Protein AF-A0A359CFY1-F1 (afdb_monomer_lite)

Secondary structure (DSSP, 8-state):
---EEEEEEEESS------SEEEEEEEE-SSTT-EEEEEEES-STTPP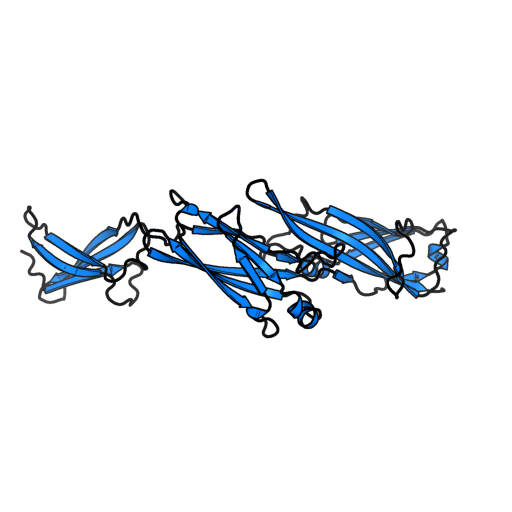TTEEEEEEEEETTSS-EEEEEEEE--TT--TTSEEEE--SEEESB-SSSTT-B-EEEEEEEE-TT--GGGEEEEEEEEEESSTT--GGGEEEEE-SSSSEEEEEE-GGGHHHHTT-S-EEEEEEEEEEETTS-EEEEEEEEEEEE-SEEEEPP-STTEEEHHHHT-TT-EEEEEEE-HHHHHHTT---STTPPP--TTEEEEEEEEEETTS-EEESS-TTEEEE-SSSEEEEEEE--TT----SEEEEEEEEEEEEEEETTEEEEEEEEEEEEEEEEE--

Foldseek 3Di:
DQAFPDKAKAWPPRDPDPRQKAWPDWAADPDDPDIDTDIDGPDLLPDDAQTKMWIWTAGPVRPDIDIDIDGDHDPPHPPPFKAKDWFQAFALAAPVPRVGGAWTWIAIDGDDPDDLVQWPDKDKDKFWPDPLDDRVQWDWAADPPGNTIIIHGDPVSCVSCVPPLKTKIWMFMWTAGNVRHIDTNDTRIHMYAYQEDEDDDDPLLEEELVLQLDQARKDKDKDQQLVRVVRLVQDGPPPDARQLVAKDKDWQAKAAPVRHGDGRDPPQWDWDDSHSMIMIMGGHHNPDDDDFHKMWGKMWIWGWDDDPNDTGTGGTHIYTYIHGYDND

pLDDT: mean 83.21, std 11.08, range [41.16, 96.44]

Radius of gyration: 30.58 Å; chains: 1; bounding box: 60×41×100 Å

Sequence (328 aa):
DADVSKVLLKQSPMESDPELLTVTSLKAGASKGAWRLEAKASDFSRIVASQTVHLMAYSKSGATHVTASATLADPYSIIDRYKLEHPFSAGYRDAVEKDRWISLPVFVTATGEADPADITDMEVQLHPSNSSVKAEDFIVKEMEDASGFTVQLNPTAESKLAAEERIMTGLIVTVTDKNGRTAMLGDVGFVLSPPVVTVAASAELTFSLADLRNPTFKKDFEVDYTEKLKHLGLTEKQSETFDFGGVTWQVNGLYDANGQLINDDPDFLIFSSLTYKGDIMVAGDPVLQLEPGTYYYVSHYSADWKHGGKAYPRIRGLLRLTVTLTEK

Structure (mmCIF, N/CA/C/O backbone):
data_AF-A0A359CFY1-F1
#
_entry.id   AF-A0A359CFY1-F1
#
loop_
_atom_site.group_PDB
_atom_site.id
_atom_site.type_symbol
_atom_site.label_atom_id
_atom_site.label_alt_id
_atom_site.label_comp_id
_atom_site.label_asym_id
_atom_site.label_entity_id
_atom_site.label_seq_id
_atom_site.pdbx_PDB_ins_code
_atom_site.Cartn_x
_atom_site.Cartn_y
_atom_site.Cartn_z
_atom_site.occupancy
_atom_site.B_iso_or_equiv
_atom_site.auth_seq_id
_atom_site.auth_comp_id
_atom_site.auth_asym_id
_atom_site.auth_atom_id
_atom_site.pdbx_PDB_model_num
ATOM 1 N N . ASP A 1 1 ? -19.250 -18.596 59.623 1.00 44.97 1 ASP A N 1
ATOM 2 C CA . ASP A 1 1 ? -18.619 -17.727 60.635 1.00 44.97 1 ASP A CA 1
ATOM 3 C C . ASP A 1 1 ? -17.108 -17.623 60.464 1.00 44.97 1 ASP A C 1
ATOM 5 O O . ASP A 1 1 ? -16.373 -17.688 61.438 1.00 44.97 1 ASP A O 1
ATOM 9 N N . ALA A 1 2 ? -16.615 -17.449 59.231 1.00 49.16 2 ALA A N 1
ATOM 10 C CA . ALA A 1 2 ? -15.244 -16.981 59.065 1.00 49.16 2 ALA A CA 1
ATOM 11 C C . ALA A 1 2 ? -15.261 -15.468 59.302 1.00 49.16 2 ALA A C 1
ATOM 13 O O . ALA A 1 2 ? -16.000 -14.748 58.635 1.00 49.16 2 ALA A O 1
ATOM 14 N N . ASP A 1 3 ? -14.506 -15.022 60.297 1.00 60.12 3 ASP A N 1
ATOM 15 C CA . ASP A 1 3 ? -14.339 -13.624 60.686 1.00 60.12 3 ASP A CA 1
ATOM 16 C C . ASP A 1 3 ? -13.459 -12.935 59.615 1.00 60.12 3 ASP A C 1
ATOM 18 O O . ASP A 1 3 ? -12.226 -12.951 59.691 1.00 60.12 3 ASP A O 1
ATOM 22 N N . VAL A 1 4 ? -14.095 -12.453 58.539 1.00 58.12 4 VAL A N 1
ATOM 23 C CA . VAL A 1 4 ? -13.432 -11.831 57.378 1.00 58.12 4 VAL A CA 1
ATOM 24 C C . VAL A 1 4 ? -13.022 -10.401 57.730 1.00 58.12 4 VAL A C 1
ATOM 26 O O . VAL A 1 4 ? -13.865 -9.593 58.110 1.00 58.12 4 VAL A O 1
ATOM 29 N N . SER A 1 5 ? -11.737 -10.070 57.588 1.00 61.34 5 SER A N 1
ATOM 30 C CA . SER A 1 5 ? -11.219 -8.712 57.845 1.00 61.34 5 SER A CA 1
ATOM 31 C C . SER A 1 5 ? -11.168 -7.833 56.603 1.00 61.34 5 SER A C 1
ATOM 33 O O . SER A 1 5 ? -11.278 -6.612 56.705 1.00 61.34 5 SER A O 1
ATOM 35 N N . LYS A 1 6 ? -10.973 -8.446 55.432 1.00 64.94 6 LYS A N 1
ATOM 36 C CA . LYS A 1 6 ? -10.790 -7.754 54.158 1.00 64.94 6 LYS A CA 1
ATOM 37 C C . LYS A 1 6 ? -11.189 -8.658 52.998 1.00 64.94 6 LYS A C 1
ATOM 39 O O . LYS A 1 6 ? -10.849 -9.843 52.991 1.00 64.94 6 LYS A O 1
ATOM 44 N N . VAL A 1 7 ? -11.857 -8.077 52.004 1.00 59.84 7 VAL A N 1
ATOM 45 C CA . VAL A 1 7 ? -12.101 -8.710 50.705 1.00 59.84 7 VAL A CA 1
ATOM 46 C C . VAL A 1 7 ? -11.436 -7.878 49.619 1.00 59.84 7 VAL A C 1
ATOM 48 O O . VAL A 1 7 ? -11.566 -6.657 49.615 1.00 59.84 7 VAL A O 1
ATOM 51 N N . LEU A 1 8 ? -10.707 -8.539 48.724 1.00 67.12 8 LEU A N 1
ATOM 52 C CA . LEU A 1 8 ? -10.106 -7.938 47.536 1.00 67.12 8 LEU A CA 1
ATOM 53 C C . LEU A 1 8 ? -10.720 -8.560 46.285 1.00 67.12 8 LEU A C 1
ATOM 55 O O . LEU A 1 8 ? -10.951 -9.768 46.256 1.00 67.12 8 LEU A O 1
ATOM 59 N N . LEU A 1 9 ? -10.943 -7.743 45.259 1.00 64.38 9 LEU A N 1
ATOM 60 C CA . LEU A 1 9 ? -11.356 -8.187 43.934 1.00 64.38 9 LEU A CA 1
ATOM 61 C C . LEU A 1 9 ? -10.285 -7.741 42.935 1.00 64.38 9 LEU A C 1
ATOM 63 O O . LEU A 1 9 ? -10.022 -6.548 42.812 1.00 64.38 9 LEU A O 1
ATOM 67 N N . LYS A 1 10 ? -9.616 -8.696 42.283 1.00 68.19 10 LYS A N 1
ATOM 68 C CA . LYS A 1 10 ? -8.495 -8.430 41.366 1.00 68.19 10 LYS A CA 1
ATOM 69 C C . LYS A 1 10 ? -8.749 -9.022 39.987 1.00 68.19 10 LYS A C 1
ATOM 71 O O . LYS A 1 10 ? -9.314 -10.108 39.886 1.00 68.19 10 LYS A O 1
ATOM 76 N N . GLN A 1 11 ? -8.307 -8.326 38.945 1.00 66.12 11 GLN A N 1
ATOM 77 C CA . GLN A 1 11 ? -8.304 -8.841 37.575 1.00 66.12 11 GLN A CA 1
ATOM 78 C C . GLN A 1 11 ? -7.094 -9.759 37.332 1.00 66.12 11 GLN A C 1
ATOM 80 O O . GLN A 1 11 ? -6.153 -9.797 38.127 1.00 66.12 11 GLN A O 1
ATOM 85 N N . SER A 1 12 ? -7.162 -10.534 36.250 1.00 60.75 12 SER A N 1
ATOM 86 C CA . SER A 1 12 ? -6.069 -11.365 35.740 1.00 60.75 12 SER A CA 1
ATOM 87 C C . SER A 1 12 ? -5.502 -10.740 34.454 1.00 60.75 12 SER A C 1
ATOM 89 O O . SER A 1 12 ? -6.319 -10.383 33.604 1.00 60.75 12 SER A O 1
ATOM 91 N N . PRO A 1 13 ? -4.165 -10.688 34.267 1.00 55.19 13 PRO A N 1
ATOM 92 C CA . 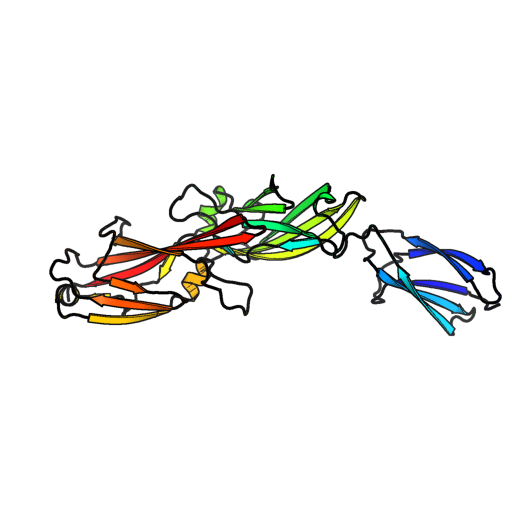PRO A 1 13 ? -3.135 -11.048 35.250 1.00 55.19 13 PRO A CA 1
ATOM 93 C C . PRO A 1 13 ? -3.175 -10.109 36.469 1.00 55.19 13 PRO A C 1
ATOM 95 O O . PRO A 1 13 ? -3.618 -8.973 36.361 1.00 55.19 13 PRO A O 1
ATOM 98 N N . MET A 1 14 ? -2.770 -10.608 37.647 1.00 52.75 14 MET A N 1
ATOM 99 C CA . MET A 1 14 ? -2.739 -9.844 38.908 1.00 52.75 14 MET A CA 1
ATOM 100 C C . MET A 1 14 ? -1.618 -8.785 38.887 1.00 52.75 14 MET A C 1
ATOM 102 O O . MET A 1 14 ? -0.737 -8.792 39.745 1.00 52.75 14 MET A O 1
ATOM 106 N N . GLU A 1 15 ? -1.610 -7.899 37.897 1.00 47.47 15 GLU A N 1
ATOM 107 C CA . GLU A 1 15 ? -0.730 -6.736 37.882 1.00 47.47 15 GLU A CA 1
ATOM 108 C C . GLU A 1 15 ? -1.308 -5.605 38.739 1.00 47.47 15 GLU A C 1
ATOM 110 O O . GLU A 1 15 ? -2.472 -5.616 39.143 1.00 47.47 15 GLU A O 1
ATOM 115 N N . SER A 1 16 ? -0.437 -4.669 39.111 1.00 41.16 16 SER A N 1
ATOM 116 C CA . SER A 1 16 ? -0.623 -3.621 40.120 1.00 41.16 16 SER A CA 1
ATOM 117 C C . SER A 1 16 ? -1.582 -2.495 39.709 1.00 41.16 16 SER A C 1
ATOM 119 O O . SER A 1 16 ? -1.329 -1.332 40.019 1.00 41.16 16 SER A O 1
ATOM 121 N N . ASP A 1 17 ? -2.655 -2.814 38.995 1.00 47.22 17 ASP A N 1
ATOM 122 C CA . ASP A 1 17 ? -3.634 -1.827 38.556 1.00 47.22 17 ASP A CA 1
ATOM 123 C C . ASP A 1 17 ? -4.481 -1.340 39.754 1.00 47.22 17 ASP A C 1
ATOM 125 O O . ASP A 1 17 ? -4.936 -2.170 40.557 1.00 47.22 17 ASP A O 1
ATOM 129 N N . PRO A 1 18 ? -4.685 -0.018 39.940 1.00 50.16 18 PRO A N 1
ATOM 130 C CA . PRO A 1 18 ? -5.571 0.519 40.972 1.00 50.16 18 PRO A CA 1
ATOM 131 C C . PRO A 1 18 ? -6.981 -0.082 40.887 1.00 50.16 18 PRO A C 1
ATOM 133 O O . PRO A 1 18 ? -7.459 -0.435 39.814 1.00 50.16 18 PRO A O 1
ATOM 136 N N . GLU A 1 19 ? -7.633 -0.208 42.046 1.00 60.59 19 GLU A N 1
ATOM 137 C CA . GLU A 1 19 ? -8.905 -0.910 42.279 1.00 60.59 19 GLU A CA 1
ATOM 138 C C . GLU A 1 19 ? -10.004 -0.586 41.241 1.00 60.59 19 GLU A C 1
ATOM 140 O O . GLU A 1 19 ? -10.826 0.312 41.429 1.00 60.59 19 GLU A O 1
ATOM 145 N N . LEU A 1 20 ? -10.054 -1.359 40.150 1.00 64.19 20 LEU A N 1
ATOM 146 C CA . LEU A 1 20 ? -11.068 -1.229 39.095 1.00 64.19 20 LEU A CA 1
ATOM 147 C C . LEU A 1 20 ? -12.472 -1.620 39.576 1.00 64.19 20 LEU A C 1
ATOM 149 O O . LEU A 1 20 ? -13.490 -1.206 39.022 1.00 64.19 20 LEU A O 1
ATOM 153 N N . LEU A 1 21 ? -12.514 -2.454 40.615 1.00 68.50 21 LEU A N 1
ATOM 154 C CA . LEU A 1 21 ? -13.717 -2.943 41.262 1.00 68.50 21 LEU A CA 1
ATOM 155 C C . LEU A 1 21 ? -13.594 -2.707 42.767 1.00 68.50 21 LEU A C 1
ATOM 157 O O . LEU A 1 21 ? -12.729 -3.280 43.428 1.00 68.50 21 LEU A O 1
ATOM 161 N N . THR A 1 22 ? -14.497 -1.906 43.323 1.00 73.81 22 THR A N 1
ATOM 162 C CA . THR A 1 22 ? -14.566 -1.655 44.764 1.00 73.81 22 THR A CA 1
ATOM 163 C C . THR A 1 22 ? -15.682 -2.493 45.370 1.00 73.81 22 THR A C 1
ATOM 165 O O . THR A 1 22 ? -16.825 -2.447 44.911 1.00 73.81 22 THR A O 1
ATOM 168 N N . VAL A 1 23 ? -15.375 -3.252 46.423 1.00 74.00 23 VAL A N 1
ATOM 169 C CA . VAL A 1 23 ? -16.394 -3.969 47.199 1.00 74.00 23 VAL A CA 1
ATOM 170 C C . VAL A 1 23 ? -17.228 -2.948 47.970 1.00 74.00 23 VAL A C 1
ATOM 172 O O . VAL A 1 23 ? -16.706 -2.219 48.809 1.00 74.00 23 VAL A O 1
ATOM 175 N N . THR A 1 24 ? -18.528 -2.893 47.694 1.00 77.00 24 THR A N 1
ATOM 176 C CA . THR A 1 24 ? -19.472 -1.965 48.332 1.00 77.00 24 THR A CA 1
ATOM 177 C C . THR A 1 24 ? -20.279 -2.633 49.440 1.00 77.00 24 THR A C 1
ATOM 179 O O . THR A 1 24 ? -20.746 -1.959 50.358 1.00 77.00 24 THR A O 1
ATOM 182 N N . SER A 1 25 ? -20.439 -3.958 49.392 1.00 77.06 25 SER A N 1
ATOM 183 C CA . SER A 1 25 ? -21.106 -4.716 50.447 1.00 77.06 25 SER A CA 1
ATOM 184 C C . SER A 1 25 ? -20.600 -6.151 50.543 1.00 77.06 25 SER A C 1
ATOM 186 O O . SER A 1 25 ? -20.320 -6.798 49.536 1.00 77.06 25 SER A O 1
ATOM 188 N N . LEU A 1 26 ? -20.552 -6.673 51.767 1.00 76.12 26 LEU A N 1
ATOM 189 C CA . LEU A 1 26 ? -20.368 -8.090 52.055 1.00 76.12 26 LEU A CA 1
ATOM 190 C C . LEU A 1 26 ? -21.402 -8.501 53.105 1.00 76.12 26 LEU A C 1
ATOM 192 O O . LEU A 1 26 ? -21.413 -7.970 54.214 1.00 76.12 26 LEU A O 1
ATOM 196 N N . LYS A 1 27 ? -22.283 -9.438 52.755 1.00 79.19 27 LYS A N 1
ATOM 197 C CA . LYS A 1 27 ? -23.352 -9.936 53.631 1.00 79.19 27 LYS A CA 1
ATOM 198 C C . LYS A 1 27 ? -23.308 -11.456 53.706 1.00 79.19 27 LYS A C 1
ATOM 200 O O . LYS A 1 27 ? -22.876 -12.114 52.761 1.00 79.19 27 LYS A O 1
ATOM 205 N N . ALA A 1 28 ? -23.795 -12.020 54.807 1.00 74.31 28 ALA A N 1
ATOM 206 C CA . ALA A 1 28 ? -24.059 -13.453 54.869 1.00 74.31 28 ALA A CA 1
ATOM 207 C C . ALA A 1 28 ? -25.108 -13.831 53.805 1.00 74.31 28 ALA A C 1
ATOM 209 O O . ALA A 1 28 ? -26.098 -13.124 53.609 1.00 74.31 28 ALA A O 1
ATOM 210 N N . GLY A 1 29 ? -24.851 -14.917 53.082 1.00 70.56 29 GLY A N 1
ATOM 211 C CA . GLY A 1 29 ? -25.761 -15.479 52.092 1.00 70.56 29 GLY A CA 1
ATOM 212 C C . GLY A 1 29 ? -26.889 -16.286 52.738 1.00 70.56 29 GLY A C 1
ATOM 213 O O . GLY A 1 29 ? -26.905 -16.519 53.944 1.00 70.56 29 GLY A O 1
ATOM 214 N N . ALA A 1 30 ? -27.838 -16.737 51.916 1.00 75.12 30 ALA A N 1
ATOM 215 C CA . ALA A 1 30 ? -29.026 -17.460 52.379 1.00 75.12 30 ALA A CA 1
ATOM 216 C C . ALA A 1 30 ? -28.729 -18.857 52.966 1.00 75.12 30 ALA A C 1
ATOM 218 O O . ALA A 1 30 ? -29.566 -19.418 53.668 1.00 75.12 30 ALA A O 1
ATOM 219 N N . SER A 1 31 ? -27.551 -19.425 52.693 1.00 76.56 31 SER A N 1
ATOM 220 C CA . SER A 1 31 ? -27.105 -20.716 53.219 1.00 76.56 31 SER A CA 1
ATOM 221 C C . SER A 1 31 ? -25.890 -20.564 54.136 1.00 76.56 31 SER A C 1
ATOM 223 O O . SER A 1 31 ? -25.083 -19.641 54.008 1.00 76.56 31 SER A O 1
ATOM 225 N N . LYS A 1 32 ? -25.744 -21.493 55.088 1.00 75.94 32 LYS A N 1
ATOM 226 C CA . LYS A 1 32 ? -24.630 -21.498 56.043 1.00 75.94 32 LYS A CA 1
ATOM 227 C C . LYS A 1 32 ? -23.295 -21.569 55.291 1.00 75.94 32 LYS A C 1
ATOM 229 O O . LYS A 1 32 ? -23.029 -22.542 54.596 1.00 75.94 32 LYS A O 1
ATOM 234 N N . GLY A 1 33 ? -22.459 -20.545 55.463 1.00 69.88 33 GLY A N 1
ATOM 235 C CA . GLY A 1 33 ? -21.153 -20.437 54.803 1.00 69.88 33 GLY A CA 1
ATOM 236 C C . GLY A 1 33 ? -21.168 -19.727 53.447 1.00 69.88 33 GLY A C 1
ATOM 237 O O . GLY A 1 33 ? -20.094 -19.476 52.907 1.00 69.88 33 GLY A O 1
ATOM 238 N N . ALA A 1 34 ? -22.338 -19.353 52.921 1.00 71.81 34 ALA A N 1
ATOM 239 C CA . ALA A 1 34 ? -22.427 -18.497 51.746 1.00 71.81 34 ALA A CA 1
ATOM 240 C C . ALA A 1 34 ? -22.247 -17.026 52.126 1.00 71.81 34 ALA A C 1
ATOM 242 O O . ALA A 1 34 ? -22.645 -16.588 53.207 1.00 71.81 34 ALA A O 1
ATOM 243 N N . TRP A 1 35 ? -21.695 -16.256 51.196 1.00 72.38 35 TRP A N 1
ATOM 244 C CA . TRP A 1 35 ? -21.565 -14.808 51.290 1.00 72.38 35 TRP A CA 1
ATOM 245 C C . TRP A 1 35 ? -22.096 -14.185 50.007 1.00 72.38 35 TRP A C 1
ATOM 247 O O . TRP A 1 35 ? -21.872 -14.709 48.917 1.00 72.38 35 TRP A O 1
ATOM 257 N N . ARG A 1 36 ? -22.802 -13.066 50.139 1.00 75.19 36 ARG A N 1
ATOM 258 C CA . ARG A 1 36 ? -23.198 -12.215 49.023 1.00 75.19 36 ARG A CA 1
ATOM 259 C C . ARG A 1 36 ? -22.299 -10.990 49.026 1.00 75.19 36 ARG A C 1
ATOM 261 O O . ARG A 1 36 ? -22.298 -10.221 49.987 1.00 75.19 36 ARG A O 1
ATOM 268 N N . LEU A 1 37 ? -21.551 -10.835 47.945 1.00 74.69 37 LEU A N 1
ATOM 269 C CA . LEU A 1 37 ? -20.717 -9.675 47.693 1.00 74.69 37 LEU A CA 1
ATOM 270 C C . LEU A 1 37 ? -21.418 -8.756 46.695 1.00 74.69 37 LEU A C 1
ATOM 272 O O . LEU A 1 37 ? -21.923 -9.220 45.676 1.00 74.69 37 LEU A O 1
ATOM 276 N N . GLU A 1 38 ? -21.416 -7.463 46.983 1.00 75.50 38 GLU A N 1
ATOM 277 C CA . GLU A 1 38 ? -21.759 -6.422 46.022 1.00 75.50 38 GLU A CA 1
ATOM 278 C C . GLU A 1 38 ? -20.494 -5.607 45.767 1.00 75.50 38 GLU A C 1
ATOM 280 O O . GLU A 1 38 ? -19.789 -5.213 46.700 1.00 75.50 38 GLU A O 1
ATOM 285 N N . ALA A 1 39 ? -20.179 -5.408 44.494 1.00 74.31 39 ALA A N 1
ATOM 286 C CA . ALA A 1 39 ? -19.044 -4.622 44.051 1.00 74.31 39 ALA A CA 1
ATOM 287 C C . ALA A 1 39 ? -19.494 -3.672 42.945 1.00 74.31 39 ALA A C 1
ATOM 289 O O . ALA A 1 39 ? -20.466 -3.940 42.236 1.00 74.31 39 ALA A O 1
ATOM 290 N N . LYS A 1 40 ? -18.784 -2.557 42.810 1.00 74.12 40 LYS A N 1
ATOM 291 C CA . LYS A 1 40 ? -19.022 -1.555 41.778 1.00 74.12 40 LYS A CA 1
ATOM 292 C C . LYS A 1 40 ? -17.747 -1.373 40.965 1.00 74.12 40 LYS A C 1
ATOM 294 O O . LYS A 1 40 ? -16.682 -1.186 41.549 1.00 74.12 40 LYS A O 1
ATOM 299 N N . ALA A 1 41 ? -17.869 -1.412 39.641 1.00 71.19 41 ALA A N 1
ATOM 300 C CA . ALA A 1 41 ? -16.798 -0.969 38.762 1.00 71.19 41 ALA A CA 1
ATOM 301 C C . ALA A 1 41 ? -16.721 0.560 38.788 1.00 71.19 41 ALA A C 1
ATOM 303 O O . ALA A 1 41 ? -17.745 1.240 38.669 1.00 71.19 41 ALA A O 1
ATOM 304 N N . SER A 1 42 ? -15.520 1.088 38.992 1.00 70.00 42 SER A N 1
ATOM 305 C CA . SER A 1 42 ? -15.242 2.524 38.904 1.00 70.00 42 SER A CA 1
ATOM 306 C C . SER A 1 42 ? -15.066 2.971 37.450 1.00 70.00 42 SER A C 1
ATOM 308 O O . SER A 1 42 ? -15.399 4.109 37.130 1.00 70.00 42 SER A O 1
ATOM 310 N N . ASP A 1 43 ? -14.628 2.059 36.578 1.00 67.25 43 ASP A N 1
ATOM 311 C CA . ASP A 1 43 ? -14.386 2.295 35.156 1.00 67.25 43 ASP A CA 1
ATOM 312 C C . ASP A 1 43 ? -14.701 1.032 34.327 1.00 67.25 43 ASP A C 1
ATOM 314 O O . ASP A 1 43 ? -14.028 0.008 34.442 1.00 67.25 43 ASP A O 1
ATOM 318 N N . PHE A 1 44 ? -15.748 1.091 33.498 1.00 66.69 44 PHE A N 1
ATOM 319 C CA . PHE A 1 44 ? -16.165 -0.020 32.630 1.00 66.69 44 PHE A CA 1
ATOM 320 C C . PHE A 1 44 ? -15.393 -0.085 31.302 1.00 66.69 44 PHE A C 1
ATOM 322 O O . PHE A 1 44 ? -15.511 -1.084 30.589 1.00 66.69 44 PHE A O 1
ATOM 329 N N . SER A 1 45 ? -14.608 0.942 30.954 1.00 62.28 45 SER A N 1
ATOM 330 C CA . SER A 1 45 ? -13.832 0.959 29.704 1.00 62.28 45 SER A CA 1
ATOM 331 C C . SER A 1 45 ? -12.704 -0.077 29.704 1.00 62.28 45 SER A C 1
ATOM 333 O O . SER A 1 45 ? -12.307 -0.572 28.657 1.00 62.28 45 SER A O 1
ATOM 335 N N . ARG A 1 46 ? -12.243 -0.473 30.896 1.00 63.75 46 ARG A N 1
ATOM 336 C CA . ARG A 1 46 ? -11.105 -1.379 31.116 1.00 63.75 46 ARG A CA 1
ATOM 337 C C . ARG A 1 46 ? -11.527 -2.825 31.411 1.00 63.75 46 ARG A C 1
ATOM 339 O O . ARG A 1 46 ? -10.715 -3.643 31.835 1.00 63.75 46 ARG A O 1
ATOM 346 N N . ILE A 1 47 ? -12.811 -3.144 31.244 1.00 67.12 47 ILE A N 1
ATOM 347 C CA . ILE A 1 47 ? -13.351 -4.487 31.467 1.00 67.12 47 ILE A CA 1
ATOM 348 C C . ILE A 1 47 ? -13.441 -5.218 30.130 1.00 67.12 47 ILE A C 1
ATOM 350 O O . ILE A 1 47 ? -14.219 -4.840 29.253 1.00 67.12 47 ILE A O 1
ATOM 354 N N . VAL A 1 48 ? -12.674 -6.299 30.005 1.00 67.00 48 VAL A N 1
ATOM 355 C CA . VAL A 1 48 ? -12.699 -7.201 28.849 1.00 67.00 48 VAL A CA 1
ATOM 356 C C . VAL A 1 48 ? -13.906 -8.138 28.936 1.00 67.00 48 VAL A C 1
ATOM 358 O O . VAL A 1 48 ? -14.325 -8.533 30.032 1.00 67.00 48 VAL A O 1
ATOM 361 N N . ALA A 1 49 ? -14.472 -8.525 27.793 1.00 66.19 49 ALA A N 1
ATOM 362 C CA . ALA A 1 49 ? -15.512 -9.545 27.756 1.00 66.19 49 ALA A CA 1
ATOM 363 C C . ALA A 1 49 ? -14.984 -10.848 28.383 1.00 66.19 49 ALA A C 1
ATOM 365 O O . ALA A 1 49 ? -13.910 -11.330 28.036 1.00 66.19 49 ALA A O 1
ATOM 366 N N . SER A 1 50 ? -15.740 -11.431 29.316 1.00 71.44 50 SER A N 1
ATOM 367 C CA . SER A 1 50 ? -15.337 -12.648 30.038 1.00 71.44 50 SER A CA 1
ATOM 368 C C . SER A 1 50 ? -14.060 -12.498 30.881 1.00 71.44 50 SER A C 1
ATOM 370 O O . SER A 1 50 ? -13.364 -13.482 31.146 1.00 71.44 50 SER A O 1
ATOM 372 N N . GLN A 1 51 ? -13.760 -11.285 31.358 1.00 73.94 51 GLN A N 1
ATOM 373 C CA . GLN A 1 51 ? -12.658 -11.046 32.288 1.00 73.94 51 GLN A CA 1
ATOM 374 C C . GLN A 1 51 ? -12.791 -11.943 33.526 1.00 73.94 51 GLN A C 1
ATOM 376 O O . GLN A 1 51 ? -13.806 -11.926 34.226 1.00 73.94 51 GLN A O 1
ATOM 381 N N . THR A 1 52 ? -11.738 -12.696 33.845 1.00 76.88 52 THR A N 1
ATOM 382 C CA . THR A 1 52 ? -11.685 -13.428 35.115 1.00 76.88 52 THR A CA 1
ATOM 383 C C . THR A 1 52 ? -11.328 -12.466 36.239 1.00 76.88 52 THR A C 1
ATOM 385 O O . THR A 1 52 ? -10.351 -11.715 36.144 1.00 76.88 52 THR A O 1
ATOM 388 N N . VAL A 1 53 ? -12.119 -12.509 37.307 1.00 75.19 53 VAL A N 1
ATOM 389 C CA . VAL A 1 53 ? -11.888 -11.774 38.546 1.00 75.19 53 VAL A CA 1
ATOM 390 C C . VAL A 1 53 ? -11.699 -12.746 39.703 1.00 75.19 53 VAL A C 1
ATOM 392 O O . VAL A 1 53 ? -12.387 -13.762 39.811 1.00 75.19 53 VAL A O 1
ATOM 395 N N . HIS A 1 54 ? -10.757 -12.420 40.581 1.00 75.25 54 HIS A N 1
ATOM 396 C CA . HIS A 1 54 ? -10.429 -13.200 41.767 1.00 75.25 54 HIS A CA 1
ATOM 397 C C . HIS A 1 54 ? -10.902 -12.466 43.005 1.00 75.25 54 HIS A C 1
ATOM 399 O O . HIS A 1 54 ? -10.435 -11.367 43.307 1.00 75.25 54 HIS A O 1
ATOM 405 N N . LEU A 1 55 ? -11.815 -13.097 43.730 1.00 73.31 55 LEU A N 1
ATOM 406 C CA . LEU A 1 55 ? -12.238 -12.684 45.050 1.00 73.31 55 LEU A CA 1
ATOM 407 C C . LEU A 1 55 ? -11.326 -13.330 46.089 1.00 73.31 55 LEU A C 1
ATOM 409 O O . LEU A 1 55 ? -11.297 -14.553 46.191 1.00 73.31 55 LEU A O 1
ATOM 413 N N . MET A 1 56 ? -10.627 -12.530 46.888 1.00 75.44 56 MET A N 1
ATOM 414 C CA . MET A 1 56 ? -9.795 -13.013 47.992 1.00 75.44 56 MET A CA 1
ATOM 415 C C . MET A 1 56 ? -10.378 -12.530 49.317 1.00 75.44 56 MET A C 1
ATOM 417 O O . MET A 1 56 ? -10.449 -11.323 49.546 1.00 75.44 56 MET A O 1
ATOM 421 N N . ALA A 1 57 ? -10.776 -13.449 50.197 1.00 73.25 57 ALA A N 1
ATOM 422 C CA . ALA A 1 57 ? -11.251 -13.124 51.542 1.00 73.25 57 ALA A CA 1
ATOM 423 C C . ALA A 1 57 ? -10.210 -13.537 52.584 1.00 73.25 57 ALA A C 1
ATOM 425 O O . ALA A 1 57 ? -9.853 -14.712 52.665 1.00 73.25 57 ALA A O 1
ATOM 426 N N . TYR A 1 58 ? -9.739 -12.575 53.378 1.00 72.00 58 TYR A N 1
ATOM 427 C CA . TYR A 1 58 ? -8.696 -12.779 54.385 1.00 72.00 58 TYR A CA 1
ATOM 428 C C . TYR A 1 58 ? -9.293 -12.999 55.775 1.00 72.00 58 TYR A C 1
ATOM 430 O O . TYR A 1 58 ? -10.258 -12.336 56.169 1.00 72.00 58 TYR A O 1
ATOM 438 N N . SER A 1 59 ? -8.685 -13.899 56.548 1.00 68.19 59 SER A N 1
ATOM 439 C CA . SER A 1 59 ? -8.984 -14.051 57.973 1.00 68.19 59 SER A CA 1
ATOM 440 C C . SER A 1 59 ? -8.577 -12.807 58.776 1.00 68.19 59 SER A C 1
ATOM 442 O O . SER A 1 59 ? -7.758 -11.997 58.336 1.00 68.19 59 SER A O 1
ATOM 444 N N . LYS A 1 60 ? -9.120 -12.638 59.990 1.00 67.94 60 LYS A N 1
ATOM 445 C CA . LYS A 1 60 ? -8.754 -11.535 60.904 1.00 67.94 60 LYS A CA 1
ATOM 446 C C . LYS A 1 60 ? -7.259 -11.395 61.192 1.00 67.94 60 LYS A C 1
ATOM 448 O O . LYS A 1 60 ? -6.798 -10.276 61.381 1.00 67.94 60 LYS A O 1
ATOM 453 N N . SER A 1 61 ? -6.507 -12.495 61.199 1.00 68.38 61 SER A N 1
ATOM 454 C CA . SER A 1 61 ? -5.049 -12.462 61.372 1.00 68.38 61 SER A CA 1
ATOM 455 C C . SER A 1 61 ? -4.290 -12.095 60.092 1.00 68.38 61 SER A C 1
ATOM 457 O O . SER A 1 61 ? -3.080 -11.905 60.146 1.00 68.38 61 SER A O 1
ATOM 459 N N . GLY A 1 62 ? -4.965 -12.042 58.938 1.00 65.00 62 GLY A N 1
ATOM 460 C CA . GLY A 1 62 ? -4.367 -11.789 57.625 1.00 65.00 62 GLY A CA 1
ATOM 461 C C . GLY A 1 62 ? -3.541 -12.952 57.058 1.00 65.00 62 GLY A C 1
ATOM 462 O O . GLY A 1 62 ? -3.129 -12.888 55.904 1.00 65.00 62 GLY A O 1
ATOM 463 N N . ALA A 1 63 ? -3.316 -14.020 57.832 1.00 62.69 63 ALA A N 1
ATOM 464 C CA . ALA A 1 63 ? -2.391 -15.103 57.487 1.00 62.69 63 ALA A CA 1
ATOM 465 C C . ALA A 1 63 ? -2.966 -16.130 56.498 1.00 62.69 63 ALA A C 1
ATOM 467 O O . ALA A 1 63 ? -2.217 -16.842 55.834 1.00 62.69 63 ALA A O 1
ATOM 468 N N . THR A 1 64 ? -4.291 -16.224 56.397 1.00 64.12 64 THR A N 1
ATOM 469 C CA . THR A 1 64 ? -4.980 -17.165 55.507 1.00 64.12 64 THR A CA 1
ATOM 470 C C . THR A 1 64 ? -6.012 -16.430 54.671 1.00 64.12 64 THR A C 1
ATOM 472 O O . THR A 1 64 ? -6.707 -15.540 55.166 1.00 64.12 64 THR A O 1
ATOM 475 N N . HIS A 1 65 ? -6.115 -16.813 53.402 1.00 68.69 65 HIS A N 1
ATOM 476 C CA . HIS A 1 65 ? -7.145 -16.321 52.503 1.00 68.69 65 HIS A CA 1
ATOM 477 C C . HIS A 1 65 ? -7.784 -17.478 51.744 1.00 68.69 65 HIS A C 1
ATOM 479 O O . HIS A 1 65 ? -7.148 -18.502 51.500 1.00 68.69 65 HIS A O 1
ATOM 485 N N . VAL A 1 66 ? -9.049 -17.301 51.382 1.00 70.56 66 VAL A N 1
ATOM 486 C CA . VAL A 1 66 ? -9.729 -18.143 50.397 1.00 70.56 66 VAL A CA 1
ATOM 487 C C . VAL A 1 66 ? -9.897 -17.345 49.117 1.00 70.56 66 VAL A C 1
ATOM 489 O O . VAL A 1 66 ? -10.224 -16.157 49.172 1.00 70.56 66 VAL A O 1
ATOM 492 N N . THR A 1 67 ? -9.676 -18.006 47.984 1.00 74.00 67 THR A N 1
ATOM 493 C CA . THR A 1 67 ? -9.845 -17.411 46.659 1.00 74.00 67 THR A CA 1
ATOM 494 C C . THR A 1 67 ? -11.015 -18.077 45.957 1.00 74.00 67 THR A C 1
ATOM 496 O O . THR A 1 67 ? -11.090 -19.303 45.901 1.00 74.00 67 THR A O 1
ATOM 499 N N . ALA A 1 68 ? -11.921 -17.270 45.420 1.00 74.19 68 ALA A N 1
ATOM 500 C CA . ALA A 1 68 ? -12.940 -17.707 44.480 1.00 74.19 68 ALA A CA 1
ATOM 501 C C . ALA A 1 68 ? -12.754 -16.934 43.177 1.00 74.19 68 ALA A C 1
ATOM 503 O O . ALA A 1 68 ? -12.548 -15.722 43.203 1.00 74.19 68 ALA A O 1
ATOM 504 N N . SER A 1 69 ? -12.833 -17.623 42.048 1.00 78.62 69 SER A N 1
ATOM 505 C CA . SER A 1 69 ? -12.750 -16.993 40.733 1.00 78.62 69 SER A CA 1
ATOM 506 C C . SER A 1 69 ? -14.137 -16.946 40.108 1.00 78.62 69 SER A C 1
ATOM 508 O O . SER A 1 69 ? -14.914 -17.893 40.229 1.00 78.62 69 SER A O 1
ATOM 510 N N . ALA A 1 70 ? -14.441 -15.843 39.439 1.00 72.06 70 ALA A N 1
ATOM 511 C CA . ALA A 1 70 ? -15.645 -15.696 38.640 1.00 72.06 70 ALA A CA 1
ATOM 512 C C . ALA A 1 70 ? -15.289 -15.063 37.297 1.00 72.06 70 ALA A C 1
ATOM 514 O O . ALA A 1 70 ? -14.367 -14.253 37.203 1.00 72.06 70 ALA A O 1
ATOM 515 N N . THR A 1 71 ? -16.041 -15.423 36.266 1.00 74.44 71 THR A N 1
ATOM 516 C CA . THR A 1 71 ? -15.965 -14.780 34.957 1.00 74.44 71 THR A CA 1
ATOM 517 C C . THR A 1 71 ? -16.998 -13.667 34.917 1.00 74.44 71 THR A C 1
ATOM 519 O O . THR A 1 71 ? -18.187 -13.911 35.123 1.00 74.44 71 THR A O 1
ATOM 522 N N . LEU A 1 72 ? -16.551 -12.438 34.679 1.00 72.38 72 LEU A N 1
ATOM 523 C CA . LEU A 1 72 ? -17.440 -11.303 34.517 1.00 72.38 72 LEU A CA 1
ATOM 524 C C . LEU A 1 72 ? -17.968 -11.286 33.079 1.00 72.38 72 LEU A C 1
ATOM 526 O O . LEU A 1 72 ? -17.224 -11.048 32.129 1.00 72.38 72 LEU A O 1
ATOM 530 N N . ALA A 1 73 ? -19.261 -11.555 32.924 1.00 71.81 73 ALA A N 1
ATOM 531 C CA . ALA A 1 73 ? -19.948 -11.378 31.654 1.00 71.81 73 ALA A CA 1
ATOM 532 C C . ALA A 1 73 ? -20.339 -9.904 31.508 1.00 71.81 73 ALA A C 1
ATOM 534 O O . ALA A 1 73 ? -21.260 -9.436 32.177 1.00 71.81 73 ALA A O 1
ATOM 535 N N . ASP A 1 74 ? -19.628 -9.177 30.649 1.00 73.31 74 ASP A N 1
ATOM 536 C CA . ASP A 1 74 ? -19.972 -7.804 30.294 1.00 73.31 74 ASP A CA 1
ATOM 537 C C . ASP A 1 74 ? -20.508 -7.747 28.855 1.00 73.31 74 ASP A C 1
ATOM 539 O O . ASP A 1 74 ? -19.720 -7.747 27.902 1.00 73.31 74 ASP A O 1
ATOM 543 N N . PRO A 1 75 ? -21.840 -7.702 28.670 1.00 72.25 75 PRO A N 1
ATOM 544 C CA . PRO A 1 75 ? -22.443 -7.664 27.342 1.00 72.25 75 PRO A CA 1
ATOM 545 C C . PRO A 1 75 ? -22.179 -6.345 26.603 1.00 72.25 75 PRO A C 1
ATOM 547 O O . PRO A 1 75 ? -22.457 -6.267 25.407 1.00 72.25 75 PRO A O 1
ATOM 550 N N . TYR A 1 76 ? -21.597 -5.339 27.258 1.00 77.31 76 TYR A N 1
ATOM 551 C CA . TYR A 1 76 ? -21.279 -4.047 26.654 1.00 77.31 76 TYR A CA 1
ATOM 552 C C . TYR A 1 76 ? -19.770 -3.796 26.525 1.00 77.31 76 TYR A C 1
ATOM 554 O O . TYR A 1 76 ? -19.387 -2.698 26.149 1.00 77.31 76 TYR A O 1
ATOM 562 N N . SER A 1 77 ? -18.899 -4.761 26.853 1.00 78.88 77 SER A N 1
ATOM 563 C CA . SER A 1 77 ? -17.447 -4.596 26.663 1.00 78.88 77 SER A CA 1
ATOM 564 C C . SER A 1 77 ? -17.114 -4.375 25.193 1.00 78.88 77 SER A C 1
ATOM 566 O O . SER A 1 77 ? -17.587 -5.130 24.361 1.00 78.88 77 SER A O 1
ATOM 568 N N . ILE A 1 78 ? -16.295 -3.375 24.876 1.00 83.56 78 ILE A N 1
ATOM 569 C CA . ILE A 1 78 ? -15.870 -3.070 23.501 1.00 83.56 78 ILE A CA 1
ATOM 570 C C . ILE A 1 78 ? -14.525 -3.723 23.135 1.00 83.56 78 ILE A C 1
ATOM 572 O O . ILE A 1 78 ? -14.205 -3.886 21.958 1.00 83.56 78 ILE A O 1
ATOM 576 N N . ILE A 1 79 ? -13.739 -4.130 24.134 1.00 81.81 79 ILE A N 1
ATOM 577 C CA . ILE A 1 79 ? -12.414 -4.724 23.930 1.00 81.81 79 ILE A CA 1
ATOM 578 C C . ILE A 1 79 ? -12.560 -6.034 23.138 1.00 81.81 79 ILE A C 1
ATOM 580 O O . ILE A 1 79 ? -13.475 -6.818 23.393 1.00 81.81 79 ILE A O 1
ATOM 584 N N . ASP A 1 80 ? -11.676 -6.238 22.159 1.00 81.44 80 ASP A N 1
ATOM 585 C CA . ASP A 1 80 ? -11.627 -7.389 21.243 1.00 81.44 80 ASP A CA 1
ATOM 586 C C . ASP A 1 80 ? -12.858 -7.585 20.335 1.00 81.44 80 ASP A C 1
ATOM 588 O O . ASP A 1 80 ? -12.931 -8.573 19.598 1.00 81.44 80 ASP A O 1
ATOM 592 N N . ARG A 1 81 ? -13.815 -6.643 20.330 1.00 86.88 81 ARG A N 1
ATOM 593 C CA . ARG A 1 81 ? -15.007 -6.699 19.461 1.00 86.88 81 ARG A CA 1
ATOM 594 C C . ARG A 1 81 ? -14.767 -6.237 18.040 1.00 86.88 81 ARG A C 1
ATOM 596 O O . ARG A 1 81 ? -15.517 -6.618 17.146 1.00 86.88 81 ARG A O 1
ATOM 603 N N . TYR A 1 82 ? -13.750 -5.413 17.841 1.00 91.69 82 TYR A N 1
ATOM 604 C CA . TYR A 1 82 ? -13.428 -4.842 16.547 1.00 91.69 82 TYR A CA 1
ATOM 605 C C . TYR A 1 82 ? -11.958 -5.064 16.220 1.00 91.69 82 TYR A C 1
ATOM 607 O O . TYR A 1 82 ? -11.112 -5.157 17.107 1.00 91.69 82 TYR A O 1
ATOM 615 N N . LYS A 1 83 ? -11.660 -5.145 14.928 1.00 91.81 83 LYS A N 1
ATOM 616 C CA . LYS A 1 83 ? -10.307 -5.281 14.390 1.00 91.81 83 LYS A CA 1
ATOM 617 C C . LYS A 1 83 ? -10.183 -4.470 13.104 1.00 91.81 83 LYS A C 1
ATOM 619 O O . LYS A 1 83 ? -11.181 -4.188 12.438 1.00 91.81 83 LYS A O 1
ATOM 624 N N . LEU A 1 84 ? -8.951 -4.132 12.745 1.00 93.06 84 LEU A N 1
ATOM 625 C CA . LEU A 1 84 ? -8.648 -3.427 11.504 1.00 93.06 84 LEU A CA 1
ATOM 626 C C . LEU A 1 84 ? -8.287 -4.416 10.392 1.00 93.06 84 LEU A C 1
ATOM 628 O O . LEU A 1 84 ? -7.491 -5.333 10.601 1.00 93.06 84 LEU A O 1
ATOM 632 N N . GLU A 1 85 ? -8.834 -4.197 9.200 1.00 92.56 85 GLU A N 1
ATOM 633 C CA . GLU A 1 85 ? -8.439 -4.878 7.966 1.00 92.56 85 GLU A CA 1
ATOM 634 C C . GLU A 1 85 ? -8.021 -3.842 6.917 1.00 92.56 85 GLU A C 1
ATOM 636 O O . GLU A 1 85 ? -8.759 -2.911 6.606 1.00 92.56 85 GLU A O 1
ATOM 641 N N . HIS A 1 86 ? -6.813 -3.983 6.382 1.00 92.50 86 HIS A N 1
ATOM 642 C CA . HIS A 1 86 ? -6.231 -3.063 5.406 1.00 92.50 86 HIS A CA 1
ATOM 643 C C . HIS A 1 86 ? -5.132 -3.788 4.614 1.00 92.50 86 HIS A C 1
ATOM 645 O O . HIS A 1 86 ? -4.546 -4.749 5.132 1.00 92.50 86 HIS A O 1
ATOM 651 N N . PRO A 1 87 ? -4.792 -3.350 3.388 1.00 91.19 87 PRO A N 1
ATOM 652 C CA . PRO A 1 87 ? -3.604 -3.859 2.727 1.00 91.19 87 PRO A CA 1
ATOM 653 C C . PRO A 1 87 ? -2.350 -3.336 3.439 1.00 91.19 87 PRO A C 1
ATOM 655 O O . PRO A 1 87 ? -2.327 -2.236 3.993 1.00 91.19 87 PRO A O 1
ATOM 658 N N . PHE A 1 88 ? -1.283 -4.134 3.434 1.00 89.44 88 PHE A N 1
ATOM 659 C CA . PHE A 1 88 ? -0.040 -3.773 4.121 1.00 89.44 88 PHE A CA 1
ATOM 660 C C . PHE A 1 88 ? 0.715 -2.621 3.444 1.00 89.44 88 PHE A C 1
ATOM 662 O O . PHE A 1 88 ? 1.446 -1.878 4.094 1.00 89.44 88 PHE A O 1
ATOM 669 N N . SER A 1 89 ? 0.542 -2.461 2.136 1.00 89.69 89 SER A N 1
ATOM 670 C CA . SER A 1 89 ? 1.192 -1.413 1.356 1.00 89.69 89 SER A CA 1
ATOM 671 C C . SER A 1 89 ? 0.225 -0.785 0.365 1.00 89.69 89 SER A C 1
ATOM 673 O O . SER A 1 89 ? -0.693 -1.456 -0.107 1.00 89.69 89 SER A O 1
ATOM 675 N N . ALA A 1 90 ? 0.464 0.473 0.012 1.00 91.25 90 ALA A N 1
ATOM 676 C CA . ALA A 1 90 ? -0.212 1.164 -1.078 1.00 91.25 90 ALA A CA 1
ATOM 677 C C . ALA A 1 90 ? 0.756 2.119 -1.793 1.00 91.25 90 ALA A C 1
ATOM 679 O O . ALA A 1 90 ? 1.719 2.608 -1.203 1.00 91.25 90 ALA A O 1
ATOM 680 N N . GLY A 1 91 ? 0.515 2.404 -3.070 1.00 90.44 91 GLY A N 1
ATOM 681 C CA . GLY A 1 91 ? 1.161 3.527 -3.747 1.00 90.44 91 GLY A CA 1
ATOM 682 C C . GLY A 1 91 ? 0.624 4.847 -3.196 1.00 90.44 91 GLY A C 1
ATOM 683 O O . GLY A 1 91 ? -0.526 4.903 -2.770 1.00 90.44 91 GLY A O 1
ATOM 684 N N . TYR A 1 92 ? 1.416 5.920 -3.207 1.00 87.25 92 TYR A N 1
ATOM 685 C CA . TYR A 1 92 ? 0.870 7.232 -2.837 1.00 87.25 92 TYR A CA 1
ATOM 686 C C . TYR A 1 92 ? -0.010 7.837 -3.946 1.00 87.25 92 TYR A C 1
ATOM 688 O O . TYR A 1 92 ? -0.959 8.564 -3.660 1.00 87.25 92 TYR A O 1
ATOM 696 N N . ARG A 1 93 ? 0.260 7.525 -5.220 1.00 88.69 93 ARG A N 1
ATOM 697 C CA . ARG A 1 93 ? -0.539 7.977 -6.367 1.00 88.69 93 ARG A CA 1
ATOM 698 C C . ARG A 1 93 ? -0.444 7.016 -7.543 1.00 88.69 93 ARG A C 1
ATOM 700 O O . ARG A 1 93 ? 0.426 6.147 -7.570 1.00 88.69 93 ARG A O 1
ATOM 707 N N . ASP A 1 94 ? -1.303 7.232 -8.526 1.00 91.00 94 ASP A N 1
ATOM 708 C CA . ASP A 1 94 ? -1.251 6.541 -9.803 1.00 91.00 94 ASP A CA 1
ATOM 709 C C . ASP A 1 94 ? -0.106 7.085 -10.677 1.00 91.00 94 ASP A C 1
ATOM 711 O O . ASP A 1 94 ? 0.078 8.295 -10.857 1.00 91.00 94 ASP A O 1
ATOM 715 N N . ALA A 1 95 ? 0.730 6.182 -11.183 1.00 89.12 95 ALA A N 1
ATOM 716 C CA . ALA A 1 95 ? 1.867 6.540 -12.017 1.00 89.12 95 ALA A CA 1
ATOM 717 C C . ALA A 1 95 ? 1.478 6.926 -13.454 1.00 89.12 95 ALA A C 1
ATOM 719 O O . ALA A 1 95 ? 2.235 7.647 -14.113 1.00 89.12 95 ALA A O 1
ATOM 720 N N . VAL A 1 96 ? 0.321 6.455 -13.929 1.00 84.94 96 VAL A N 1
ATOM 721 C CA . VAL A 1 96 ? -0.228 6.712 -15.266 1.00 84.94 96 VAL A CA 1
ATOM 722 C C . VAL A 1 96 ? -1.170 7.917 -15.213 1.00 84.94 96 VAL A C 1
ATOM 724 O O . VAL A 1 96 ? -0.976 8.889 -15.943 1.00 84.94 96 VAL A O 1
ATOM 727 N N . GLU A 1 97 ? -2.130 7.909 -14.288 1.00 86.81 97 GLU A N 1
ATOM 728 C CA . GLU A 1 97 ? -3.058 9.017 -14.033 1.00 86.81 97 GLU A CA 1
ATOM 729 C C . GLU A 1 97 ? -2.494 9.942 -12.943 1.00 86.81 97 GLU A C 1
ATOM 731 O O . GLU A 1 97 ? -2.922 9.905 -11.797 1.00 86.81 97 GLU A O 1
ATOM 736 N N . LYS A 1 98 ? -1.513 10.787 -13.276 1.00 73.88 98 LYS A N 1
ATOM 737 C CA . LYS A 1 98 ? -0.717 11.544 -12.278 1.00 73.88 98 LYS A CA 1
ATOM 738 C C . LYS A 1 98 ? -1.517 12.415 -11.294 1.00 73.88 98 LYS A C 1
ATOM 740 O O . LYS A 1 98 ? -1.007 12.693 -10.211 1.00 73.88 98 LYS A O 1
ATOM 745 N N . ASP A 1 99 ? -2.727 12.833 -11.660 1.00 82.12 99 ASP A N 1
ATOM 746 C CA . ASP A 1 99 ? -3.621 13.630 -10.805 1.00 82.12 99 ASP A CA 1
ATOM 747 C C . ASP A 1 99 ? -4.438 12.773 -9.822 1.00 82.12 99 ASP A C 1
ATOM 749 O O . ASP A 1 99 ? -5.089 13.292 -8.910 1.00 82.12 99 ASP A O 1
ATOM 753 N N . ARG A 1 100 ? -4.411 11.448 -9.989 1.00 89.19 100 ARG A N 1
ATOM 754 C CA . ARG A 1 100 ? -5.147 10.496 -9.170 1.00 89.19 100 ARG A CA 1
ATOM 755 C C . ARG A 1 100 ? -4.285 9.987 -8.028 1.00 89.19 100 ARG A C 1
ATOM 757 O O . ARG A 1 100 ? -3.336 9.225 -8.200 1.00 89.19 100 ARG A O 1
ATOM 764 N N . TRP A 1 101 ? -4.690 10.358 -6.828 1.00 90.06 101 TRP A N 1
ATOM 765 C CA . TRP A 1 101 ? -4.106 9.847 -5.601 1.00 90.06 101 TRP A CA 1
ATOM 766 C C . TRP A 1 101 ? -4.672 8.480 -5.254 1.00 90.06 101 TRP A C 1
ATOM 768 O O . TRP A 1 101 ? -5.862 8.220 -5.445 1.00 90.06 101 TRP A O 1
ATOM 778 N N . ILE A 1 102 ? -3.814 7.614 -4.728 1.00 92.06 102 ILE A N 1
ATOM 779 C CA . ILE A 1 102 ? -4.235 6.318 -4.215 1.00 92.06 102 ILE A CA 1
ATOM 780 C C . ILE A 1 102 ? -4.454 6.484 -2.719 1.00 92.06 102 ILE A C 1
ATOM 782 O O . ILE A 1 102 ? -3.602 7.003 -1.996 1.00 92.06 102 ILE A O 1
ATOM 786 N N . SER A 1 103 ? -5.625 6.060 -2.266 1.00 91.69 103 SER A N 1
ATOM 787 C CA . SER A 1 103 ? -5.980 6.069 -0.856 1.00 91.69 103 SER A CA 1
ATOM 788 C C . SER A 1 103 ? -5.920 4.642 -0.328 1.00 91.69 103 SER A C 1
ATOM 790 O O . SER A 1 103 ? -6.526 3.740 -0.903 1.00 91.69 103 SER A O 1
ATOM 792 N N . LEU A 1 104 ? -5.202 4.442 0.772 1.00 92.50 104 LEU A N 1
ATOM 793 C CA . LEU A 1 104 ? -5.191 3.200 1.528 1.00 92.50 104 LEU A CA 1
ATOM 794 C C . LEU A 1 104 ? -6.548 3.030 2.224 1.00 92.50 104 LEU A C 1
ATOM 796 O O . LEU A 1 104 ? -6.862 3.846 3.092 1.00 92.50 104 LEU A O 1
ATOM 800 N N . PRO A 1 105 ? -7.345 2.000 1.901 1.00 94.19 105 PRO A N 1
ATOM 801 C CA . PRO A 1 105 ? -8.564 1.727 2.645 1.00 94.19 105 PRO A CA 1
ATOM 802 C C . PRO A 1 105 ? -8.247 0.986 3.951 1.00 94.19 105 PRO A C 1
ATOM 804 O O . PRO A 1 105 ? -7.469 0.029 3.959 1.00 94.19 105 PRO A O 1
ATOM 807 N N . VAL A 1 106 ? -8.882 1.405 5.043 1.00 94.19 106 VAL A N 1
ATOM 808 C CA . VAL A 1 106 ? -8.805 0.770 6.361 1.00 94.19 106 VAL A CA 1
ATOM 809 C C . VAL A 1 106 ? -10.221 0.497 6.849 1.00 94.19 106 VAL A C 1
ATOM 811 O O . VAL A 1 106 ? -10.990 1.417 7.118 1.00 94.19 106 VAL A O 1
ATOM 814 N N . PHE A 1 107 ? -10.565 -0.780 6.962 1.00 94.50 107 PHE A N 1
ATOM 815 C CA . PHE A 1 107 ? -11.875 -1.241 7.400 1.00 94.50 107 PHE A CA 1
ATOM 816 C C . PHE A 1 107 ? -11.858 -1.595 8.877 1.00 94.50 107 PHE A C 1
ATOM 818 O O . PHE A 1 107 ? -10.944 -2.270 9.352 1.00 94.50 107 PHE A O 1
ATOM 825 N N . VAL A 1 108 ? -12.913 -1.204 9.584 1.00 94.31 108 VAL A N 1
ATOM 826 C CA . VAL A 1 108 ? -13.211 -1.727 10.912 1.00 94.31 108 VAL A CA 1
ATOM 827 C C . VAL A 1 108 ? -14.189 -2.878 10.748 1.00 94.31 108 VAL A C 1
ATOM 829 O O . VAL A 1 108 ? -15.300 -2.715 10.248 1.00 94.31 108 VAL A O 1
ATOM 832 N N . THR A 1 109 ? -13.767 -4.062 11.167 1.00 92.44 109 THR A N 1
ATOM 833 C CA . THR A 1 109 ? -14.583 -5.276 11.119 1.00 92.44 109 THR A CA 1
ATOM 834 C C . THR A 1 109 ? -14.873 -5.753 12.532 1.00 92.44 109 THR A C 1
ATOM 836 O O . THR A 1 109 ? -14.104 -5.488 13.457 1.00 92.44 109 THR A O 1
ATOM 839 N N . ALA A 1 110 ? -15.996 -6.440 12.706 1.00 91.44 110 ALA A N 1
ATOM 840 C CA . ALA A 1 110 ? -16.432 -6.941 14.000 1.00 91.44 110 ALA A CA 1
ATOM 841 C C . ALA A 1 110 ? -16.083 -8.420 14.211 1.00 91.44 110 ALA A C 1
ATOM 843 O O . ALA A 1 110 ? -15.882 -9.182 13.262 1.00 91.44 110 ALA A O 1
ATOM 844 N N . THR A 1 111 ? -16.040 -8.830 15.476 1.00 85.44 111 THR A N 1
ATOM 845 C CA . THR A 1 111 ? -15.905 -10.218 15.917 1.00 85.44 111 THR A CA 1
ATOM 846 C C . THR A 1 111 ? -17.165 -10.657 16.674 1.00 85.44 111 THR A C 1
ATOM 848 O O . THR A 1 111 ? -17.802 -9.878 17.386 1.00 85.44 111 THR A O 1
ATOM 851 N N . GLY A 1 112 ? -17.543 -11.930 16.534 1.00 83.50 112 GLY A N 1
ATOM 852 C CA . GLY A 1 112 ? -18.700 -12.490 17.238 1.00 83.50 112 GLY A CA 1
ATOM 853 C C . GLY A 1 112 ? -20.022 -11.815 16.858 1.00 83.50 112 GLY A C 1
ATOM 854 O O . GLY A 1 112 ? -20.364 -11.749 15.682 1.00 83.50 112 GLY A O 1
ATOM 855 N N . GLU A 1 113 ? -20.769 -11.358 17.865 1.00 82.31 113 GLU A N 1
ATOM 856 C CA . GLU A 1 113 ? -22.078 -10.698 17.707 1.00 82.31 113 GLU A CA 1
ATOM 857 C C . GLU A 1 113 ? -21.983 -9.167 17.574 1.00 82.31 113 GLU A C 1
ATOM 859 O O . GLU A 1 113 ? -23.010 -8.493 17.541 1.00 82.31 113 GLU A O 1
ATOM 864 N N . ALA A 1 114 ? -20.773 -8.598 17.548 1.00 86.31 114 ALA A N 1
ATOM 865 C CA . ALA A 1 114 ? -20.601 -7.160 17.385 1.00 86.31 114 ALA A CA 1
ATOM 866 C C . ALA A 1 114 ? -20.956 -6.711 15.956 1.00 86.31 114 ALA A C 1
ATOM 868 O O . ALA A 1 114 ? -20.802 -7.466 14.995 1.00 86.31 114 ALA A O 1
ATOM 869 N N . ASP A 1 115 ? -21.392 -5.461 15.822 1.00 90.50 115 ASP A N 1
ATOM 870 C CA . ASP A 1 115 ? -21.715 -4.836 14.540 1.00 90.50 115 ASP A CA 1
ATOM 871 C 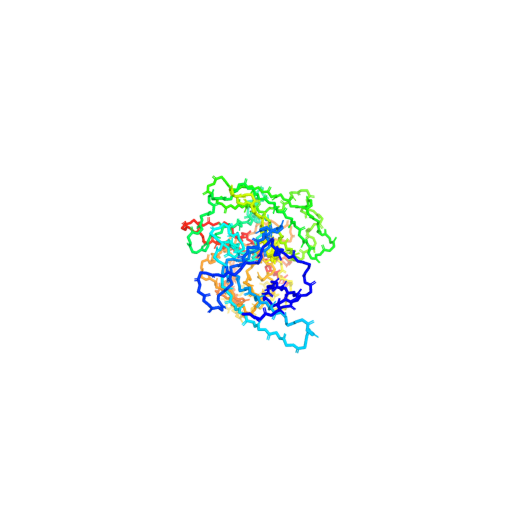C . ASP A 1 115 ? -20.915 -3.531 14.416 1.00 90.50 115 ASP A C 1
ATOM 873 O O . ASP A 1 115 ? -21.027 -2.682 15.301 1.00 90.50 115 ASP A O 1
ATOM 877 N N . PRO A 1 116 ? -20.106 -3.320 13.360 1.00 91.44 116 PRO A N 1
ATOM 878 C CA . PRO A 1 116 ? -19.411 -2.052 13.152 1.00 91.44 116 PRO A CA 1
ATOM 879 C C . PRO A 1 116 ? -20.346 -0.833 13.072 1.00 91.44 116 PRO A C 1
ATOM 881 O O . PRO A 1 116 ? -19.889 0.285 13.297 1.00 91.44 116 PRO A O 1
ATOM 884 N N . ALA A 1 117 ? -21.641 -1.023 12.793 1.00 90.88 117 ALA A N 1
ATOM 885 C CA . ALA A 1 117 ? -22.652 0.036 12.852 1.00 90.88 117 ALA A CA 1
ATOM 886 C C . ALA A 1 117 ? -22.936 0.542 14.281 1.00 90.88 117 ALA A C 1
ATOM 888 O O . ALA A 1 117 ? -23.526 1.608 14.446 1.00 90.88 117 ALA A O 1
ATOM 889 N N . ASP A 1 118 ? -22.512 -0.192 15.316 1.00 91.44 118 ASP A N 1
ATOM 890 C CA . ASP A 1 118 ? -22.605 0.246 16.711 1.00 91.44 118 ASP A CA 1
ATOM 891 C C . ASP A 1 118 ? -21.506 1.252 17.094 1.00 91.44 118 ASP A C 1
ATOM 893 O O . ASP A 1 118 ? -21.542 1.785 18.205 1.00 91.44 118 ASP A O 1
ATOM 897 N N . ILE A 1 119 ? -20.532 1.516 16.217 1.00 92.56 119 ILE A N 1
ATOM 898 C CA . ILE A 1 119 ? -19.496 2.535 16.422 1.00 92.56 119 ILE A CA 1
ATOM 899 C C . ILE A 1 119 ? -20.102 3.915 16.160 1.00 92.56 119 ILE A C 1
ATOM 901 O O . ILE A 1 119 ? -20.639 4.177 15.088 1.00 92.56 119 ILE A O 1
ATOM 905 N N . THR A 1 120 ? -20.002 4.806 17.144 1.00 92.75 120 THR A N 1
ATOM 906 C CA . THR A 1 120 ? -20.534 6.174 17.063 1.00 92.75 120 THR A CA 1
ATOM 907 C C . THR A 1 120 ? -19.467 7.228 16.816 1.00 92.75 120 THR A C 1
ATOM 909 O O . THR A 1 120 ? -19.809 8.334 16.413 1.00 92.75 120 THR A O 1
ATOM 912 N N . ASP A 1 121 ? -18.205 6.914 17.106 1.00 92.69 121 ASP A N 1
ATOM 913 C CA . ASP A 1 121 ? -17.081 7.830 16.917 1.00 92.69 121 ASP A CA 1
ATOM 914 C C . ASP A 1 121 ? -15.789 7.054 16.636 1.00 92.69 121 ASP A C 1
ATOM 916 O O . ASP A 1 121 ? -15.595 5.939 17.141 1.00 92.69 121 ASP A O 1
ATOM 920 N N . MET A 1 122 ? -14.919 7.646 15.818 1.00 93.06 122 MET A N 1
ATOM 921 C CA . MET A 1 122 ? -13.647 7.064 15.411 1.00 93.06 122 MET A CA 1
ATOM 922 C C . MET A 1 122 ? -12.566 8.137 15.334 1.00 93.06 122 MET A C 1
ATOM 924 O O . MET A 1 122 ? -12.620 9.048 14.512 1.00 93.06 122 MET A O 1
ATOM 928 N N . GLU A 1 123 ? -11.531 7.973 16.149 1.00 93.00 123 GLU A N 1
ATOM 929 C CA . GLU A 1 123 ? -10.350 8.824 16.137 1.00 93.00 123 GLU A CA 1
ATOM 930 C C . GLU A 1 123 ? -9.177 8.070 15.505 1.00 93.00 123 GLU A C 1
ATOM 932 O O . GLU A 1 123 ? -8.857 6.942 15.891 1.00 93.00 123 GLU A O 1
ATOM 937 N N . VAL A 1 124 ? -8.518 8.706 14.534 1.00 92.75 124 VAL A N 1
ATOM 938 C CA . VAL A 1 124 ? -7.362 8.147 13.826 1.00 92.75 124 VAL A CA 1
ATOM 939 C C . VAL A 1 124 ? -6.152 9.038 14.055 1.00 92.75 124 VAL A C 1
ATOM 941 O O . VAL A 1 124 ? -6.131 10.199 13.647 1.00 92.75 124 VAL A O 1
ATOM 944 N N . GLN A 1 125 ? -5.116 8.472 14.664 1.00 91.38 125 GLN A N 1
ATOM 945 C CA . GLN A 1 125 ? -3.832 9.128 14.875 1.00 91.38 125 GLN A CA 1
ATOM 946 C C . GLN A 1 125 ? -2.764 8.442 14.022 1.00 91.38 125 GLN A C 1
ATOM 948 O O . GLN A 1 125 ? -2.603 7.223 14.051 1.00 91.38 125 GLN A O 1
ATOM 953 N N . LEU A 1 126 ? -2.025 9.228 13.241 1.00 88.94 126 LEU A N 1
ATOM 954 C CA . LEU A 1 126 ? -0.907 8.731 12.444 1.00 88.94 126 LEU A CA 1
ATOM 955 C C . LEU A 1 126 ? 0.386 8.816 13.246 1.00 88.94 126 LEU A C 1
ATOM 957 O O . LEU A 1 126 ? 0.735 9.878 13.766 1.00 88.94 126 LEU A O 1
ATOM 961 N N . HIS A 1 127 ? 1.129 7.714 13.257 1.00 84.19 127 HIS A N 1
ATOM 962 C CA . HIS A 1 127 ? 2.431 7.598 13.905 1.00 84.19 127 HIS A CA 1
ATOM 963 C C . HIS A 1 127 ? 3.493 7.229 12.863 1.00 84.19 127 HIS A C 1
ATOM 965 O O . HIS A 1 127 ? 3.863 6.060 12.733 1.00 84.19 127 HIS A O 1
ATOM 971 N N . PRO A 1 128 ? 3.984 8.200 12.071 1.00 77.88 128 PRO A N 1
ATOM 972 C CA . PRO A 1 128 ? 5.052 7.938 11.119 1.00 77.88 128 PRO A CA 1
ATOM 973 C C . PRO A 1 128 ? 6.310 7.460 11.841 1.00 77.88 128 PRO A C 1
ATOM 975 O O . PRO A 1 128 ? 6.730 8.058 12.831 1.00 77.88 128 PRO A O 1
ATOM 978 N N . SER A 1 129 ? 6.943 6.399 11.336 1.00 71.81 129 SER A N 1
ATOM 979 C CA . SER A 1 129 ? 8.177 5.882 11.938 1.00 71.81 129 SER A CA 1
ATOM 980 C C . SER A 1 129 ? 9.429 6.636 11.469 1.00 71.81 129 SER A C 1
ATOM 982 O O . SER A 1 129 ? 10.501 6.458 12.041 1.00 71.81 129 SER A O 1
ATOM 984 N N . ASN A 1 130 ? 9.316 7.456 10.416 1.00 69.12 130 ASN A N 1
ATOM 985 C CA . ASN A 1 130 ? 10.399 8.277 9.869 1.00 69.12 130 ASN A CA 1
ATOM 986 C C . ASN A 1 130 ? 10.207 9.754 10.252 1.00 69.12 130 ASN A C 1
ATOM 988 O O . ASN A 1 130 ? 9.128 10.309 10.072 1.00 69.12 130 ASN A O 1
ATOM 992 N N . SER A 1 131 ? 11.278 10.412 10.708 1.00 67.38 131 SER A N 1
ATOM 993 C CA . SER A 1 131 ? 11.301 11.842 11.042 1.00 67.38 131 SER A CA 1
ATOM 994 C C . SER A 1 131 ? 10.979 12.796 9.882 1.00 67.38 131 SER A C 1
ATOM 996 O O . SER A 1 131 ? 10.630 13.948 10.137 1.00 67.38 131 SER A O 1
ATOM 998 N N . SER A 1 132 ? 11.102 12.363 8.620 1.00 74.69 132 SER A N 1
ATOM 999 C CA . SER A 1 132 ? 10.764 13.189 7.446 1.00 74.69 132 SER A CA 1
ATOM 1000 C C . SER A 1 132 ? 9.255 13.289 7.185 1.00 74.69 132 SER A C 1
ATOM 1002 O O . SER A 1 132 ? 8.805 14.167 6.441 1.00 74.69 132 SER A O 1
ATOM 1004 N N . VAL A 1 133 ? 8.464 12.436 7.838 1.00 79.56 133 VAL A N 1
ATOM 1005 C CA . VAL A 1 133 ? 7.021 12.299 7.654 1.00 79.56 133 VAL A CA 1
ATOM 1006 C C . VAL A 1 133 ? 6.307 12.684 8.949 1.00 79.56 133 VAL A C 1
ATOM 1008 O O . VAL A 1 133 ? 6.728 12.342 10.049 1.00 79.56 133 VAL A O 1
ATOM 1011 N N . LYS A 1 134 ? 5.202 13.407 8.824 1.00 87.25 134 LYS A N 1
ATOM 1012 C CA . LYS A 1 134 ? 4.367 13.907 9.912 1.00 87.25 134 LYS A CA 1
ATOM 1013 C C . LYS A 1 134 ? 2.910 13.543 9.650 1.00 87.25 134 LYS A C 1
ATOM 1015 O O . LYS A 1 134 ? 2.511 13.329 8.511 1.00 87.25 134 LYS A O 1
ATOM 1020 N N . ALA A 1 135 ? 2.091 13.551 10.698 1.00 88.31 135 ALA A N 1
ATOM 1021 C CA . ALA A 1 135 ? 0.657 13.287 10.572 1.00 88.31 135 ALA A CA 1
ATOM 1022 C C . ALA A 1 135 ? -0.054 14.249 9.590 1.00 88.31 135 ALA A C 1
ATOM 1024 O O . ALA A 1 135 ? -0.927 13.819 8.847 1.00 88.31 135 ALA A O 1
ATOM 1025 N N . GLU A 1 136 ? 0.364 15.521 9.529 1.00 90.19 136 GLU A N 1
ATOM 1026 C CA . GLU A 1 136 ? -0.188 16.550 8.621 1.00 90.19 136 GLU A CA 1
ATOM 1027 C C . GLU A 1 136 ? 0.056 16.281 7.122 1.00 90.19 136 GLU A C 1
ATOM 1029 O O . GLU A 1 136 ? -0.597 16.875 6.260 1.00 90.19 136 GLU A O 1
ATOM 1034 N N . ASP A 1 137 ? 0.972 15.363 6.802 1.00 90.06 137 ASP A N 1
ATOM 1035 C CA . ASP A 1 137 ? 1.241 14.934 5.427 1.00 90.06 137 ASP A CA 1
ATOM 1036 C C . ASP A 1 137 ? 0.213 13.942 4.902 1.00 90.06 137 ASP A C 1
ATOM 1038 O O . ASP A 1 137 ? 0.314 13.506 3.757 1.00 90.06 137 ASP A O 1
ATOM 1042 N N . PHE A 1 138 ? -0.761 13.567 5.725 1.00 91.00 138 PHE A N 1
ATOM 1043 C CA . PHE A 1 138 ? -1.806 12.633 5.365 1.00 91.00 138 PHE A CA 1
ATOM 1044 C C . PHE A 1 138 ? -3.173 13.279 5.475 1.00 91.00 138 PHE A C 1
ATOM 1046 O O . PHE A 1 138 ? -3.430 14.157 6.295 1.00 91.00 138 PHE A O 1
ATOM 1053 N N . ILE A 1 139 ? -4.068 12.795 4.631 1.00 93.00 139 ILE A N 1
ATOM 1054 C CA . ILE A 1 139 ? -5.479 13.129 4.646 1.00 93.00 139 ILE A CA 1
ATOM 1055 C C . ILE A 1 139 ? -6.216 11.853 5.035 1.00 93.00 139 ILE A C 1
ATOM 1057 O O . ILE A 1 139 ? -6.125 10.846 4.330 1.00 93.00 139 ILE A O 1
ATOM 1061 N N . VAL A 1 140 ? -6.933 11.908 6.156 1.00 94.19 140 VAL A N 1
ATOM 1062 C CA . VAL A 1 140 ? -7.831 10.842 6.607 1.00 94.19 140 VAL A CA 1
ATOM 1063 C C . VAL A 1 140 ? -9.259 11.243 6.260 1.00 94.19 140 VAL A C 1
ATOM 1065 O O . VAL A 1 140 ? -9.665 12.374 6.531 1.00 94.19 140 VAL A O 1
ATOM 1068 N N . LYS A 1 141 ? -10.011 10.340 5.629 1.00 94.94 141 LYS A N 1
ATOM 1069 C CA . LYS A 1 141 ? -11.425 10.553 5.289 1.00 94.94 141 LYS A CA 1
ATOM 1070 C C . LYS A 1 141 ? -12.240 9.327 5.644 1.00 94.94 141 LYS A C 1
ATOM 1072 O O . LYS A 1 141 ? -11.870 8.230 5.235 1.00 94.94 141 LYS A O 1
ATOM 1077 N N . GLU A 1 142 ? -13.353 9.521 6.335 1.00 93.31 142 GLU A N 1
ATOM 1078 C CA . GLU A 1 142 ? -14.336 8.464 6.568 1.00 93.31 142 GLU A CA 1
ATOM 1079 C C . GLU A 1 142 ? -14.883 7.916 5.244 1.00 93.31 142 GLU A C 1
ATOM 1081 O O . GLU A 1 142 ? -14.969 8.630 4.239 1.00 93.31 142 GLU A O 1
ATOM 1086 N N . MET A 1 143 ? -15.219 6.628 5.237 1.00 93.12 143 MET A N 1
ATOM 1087 C CA . MET A 1 143 ? -15.851 5.981 4.091 1.00 93.12 143 MET A CA 1
ATOM 1088 C C . MET A 1 143 ? -17.371 6.143 4.161 1.00 93.12 143 MET A C 1
ATOM 1090 O O . MET A 1 143 ? -17.974 5.935 5.207 1.00 93.12 143 MET A O 1
ATOM 1094 N N . GLU A 1 144 ? -18.007 6.481 3.038 1.00 89.12 144 GLU A N 1
ATOM 1095 C CA . GLU A 1 144 ? -19.467 6.667 2.985 1.00 89.12 144 GLU A CA 1
ATOM 1096 C C . GLU A 1 144 ? -20.239 5.337 2.979 1.00 89.12 144 GLU A C 1
ATOM 1098 O O . GLU A 1 144 ? -21.386 5.273 3.416 1.00 89.12 144 GLU A O 1
ATOM 1103 N N . ASP A 1 145 ? -19.629 4.270 2.458 1.00 86.94 145 ASP A N 1
ATOM 1104 C CA . ASP A 1 145 ? -20.286 2.998 2.147 1.00 86.94 145 ASP A CA 1
ATOM 1105 C C . ASP A 1 145 ? -19.775 1.809 2.979 1.00 86.94 145 ASP A C 1
ATOM 1107 O O . ASP A 1 145 ? -20.119 0.659 2.685 1.00 86.94 145 ASP A O 1
ATOM 1111 N N . ALA A 1 146 ? -18.954 2.069 4.002 1.00 89.44 146 ALA A N 1
ATOM 1112 C CA . ALA A 1 146 ? -18.409 1.061 4.905 1.00 89.44 146 ALA A CA 1
ATOM 1113 C C . ALA A 1 146 ? -17.941 1.666 6.238 1.00 89.44 146 ALA A C 1
ATOM 1115 O O . ALA A 1 146 ? -17.549 2.826 6.298 1.00 89.44 146 ALA A O 1
ATOM 1116 N N . SER A 1 147 ? -17.898 0.851 7.296 1.00 92.06 147 SER A N 1
ATOM 1117 C CA . SER A 1 147 ? -17.288 1.241 8.572 1.00 92.06 147 SER A CA 1
ATOM 1118 C C . SER A 1 147 ? -15.766 1.266 8.446 1.00 92.06 147 SER A C 1
ATOM 1120 O O . SER A 1 147 ? -15.113 0.220 8.399 1.00 92.06 147 SER A O 1
ATOM 1122 N N . GLY A 1 148 ? -15.193 2.463 8.374 1.00 94.12 148 GLY A N 1
ATOM 1123 C CA . GLY A 1 148 ? -13.760 2.646 8.208 1.00 94.12 148 GLY A CA 1
ATOM 1124 C C . GLY A 1 148 ? -13.397 4.015 7.653 1.00 94.12 148 GLY A C 1
ATOM 1125 O O . GLY A 1 148 ? -14.206 4.943 7.617 1.00 94.12 148 GLY A O 1
ATOM 1126 N N . PHE A 1 149 ? -12.157 4.128 7.202 1.00 94.44 149 PHE A N 1
ATOM 1127 C CA . PHE A 1 149 ? -11.604 5.353 6.647 1.00 94.44 149 PHE A CA 1
ATOM 1128 C C . PHE A 1 149 ? -10.592 5.040 5.552 1.00 94.44 149 PHE A C 1
ATOM 1130 O O . PHE A 1 149 ? -10.121 3.917 5.377 1.00 94.44 149 PHE A O 1
ATOM 1137 N N . THR A 1 150 ? -10.233 6.073 4.811 1.00 94.44 150 THR A N 1
ATOM 1138 C CA . THR A 1 150 ? -9.143 6.050 3.853 1.00 94.44 150 THR A CA 1
ATOM 1139 C C . THR A 1 150 ? -8.027 6.965 4.317 1.00 94.44 150 THR A C 1
ATOM 1141 O O . THR A 1 150 ? -8.281 8.026 4.888 1.00 94.44 150 THR A O 1
ATOM 1144 N N . VAL A 1 151 ? -6.790 6.550 4.063 1.00 92.81 151 VAL A N 1
ATOM 1145 C CA . VAL A 1 151 ? -5.584 7.339 4.320 1.00 92.81 151 VAL A CA 1
ATOM 1146 C C . VAL A 1 151 ? -4.914 7.633 2.990 1.00 92.81 151 VAL A C 1
ATOM 1148 O O . VAL A 1 151 ? -4.623 6.726 2.216 1.00 92.81 151 VAL A O 1
ATOM 1151 N N . GLN A 1 152 ? -4.658 8.900 2.710 1.00 91.44 152 GLN A N 1
ATOM 1152 C CA . GLN A 1 152 ? -4.036 9.342 1.468 1.00 91.44 152 GLN A CA 1
ATOM 1153 C C . GLN A 1 152 ? -2.870 10.274 1.783 1.00 91.44 152 GLN A C 1
ATOM 1155 O O . GLN A 1 152 ? -2.951 11.054 2.730 1.00 91.44 152 GLN A O 1
ATOM 1160 N N . LEU A 1 153 ? -1.810 10.249 0.972 1.00 89.38 153 LEU A N 1
ATOM 1161 C CA . LEU A 1 153 ? -0.794 11.293 1.045 1.00 89.38 153 LEU A CA 1
ATOM 1162 C C . LEU A 1 153 ? -1.399 12.645 0.627 1.00 89.38 153 LEU A C 1
ATOM 1164 O O . LEU A 1 153 ? -2.117 12.749 -0.371 1.00 89.38 153 LEU A O 1
ATOM 1168 N N . ASN A 1 154 ? -1.108 13.680 1.405 1.00 90.12 154 ASN A N 1
ATOM 1169 C CA . ASN A 1 154 ? -1.444 15.054 1.085 1.00 90.12 154 ASN A CA 1
ATOM 1170 C C . ASN A 1 154 ? -0.606 15.503 -0.126 1.00 90.12 154 ASN A C 1
ATOM 1172 O O . ASN A 1 154 ? 0.622 15.401 -0.071 1.00 90.12 154 ASN A O 1
ATOM 1176 N N . PRO A 1 155 ? -1.217 16.040 -1.200 1.00 87.88 155 PRO A N 1
ATOM 1177 C CA . PRO A 1 155 ? -0.476 16.485 -2.379 1.00 87.88 155 PRO A CA 1
ATOM 1178 C C . PRO A 1 155 ? 0.657 17.473 -2.077 1.00 87.88 155 PRO A C 1
ATOM 1180 O O . PRO A 1 155 ? 1.683 17.476 -2.753 1.00 87.88 155 PRO A O 1
ATOM 1183 N N . THR A 1 156 ? 0.512 18.294 -1.034 1.00 87.94 156 THR A N 1
ATOM 1184 C CA . THR A 1 156 ? 1.548 19.258 -0.631 1.00 87.94 156 THR A CA 1
ATOM 1185 C C . THR A 1 156 ? 2.793 18.595 -0.036 1.00 87.94 156 THR A C 1
ATOM 1187 O O . THR A 1 156 ? 3.855 19.216 -0.012 1.00 87.94 156 THR A O 1
ATOM 1190 N N . ALA A 1 157 ? 2.688 17.340 0.407 1.00 85.56 157 ALA A N 1
ATOM 1191 C CA . ALA A 1 157 ? 3.783 16.564 0.973 1.00 85.56 157 ALA A CA 1
ATOM 1192 C C . ALA A 1 157 ? 4.541 15.729 -0.076 1.00 85.56 157 ALA A C 1
ATOM 1194 O O . ALA A 1 157 ? 5.595 15.185 0.235 1.00 85.56 157 ALA A O 1
ATOM 1195 N N . GLU A 1 158 ? 4.071 15.628 -1.324 1.00 78.44 158 GLU A N 1
ATOM 1196 C CA . GLU A 1 158 ? 4.723 14.776 -2.334 1.00 78.44 158 GLU A CA 1
ATOM 1197 C C . GLU A 1 158 ? 6.163 15.209 -2.612 1.00 78.44 158 GLU A C 1
ATOM 1199 O O . GLU A 1 158 ? 7.083 14.398 -2.597 1.00 78.44 158 GLU A O 1
ATOM 1204 N N . SER A 1 159 ? 6.372 16.508 -2.825 1.00 78.94 159 SER A N 1
ATOM 1205 C CA . SER A 1 159 ? 7.677 17.053 -3.203 1.00 78.94 159 SER A CA 1
ATOM 1206 C C . SER A 1 159 ? 8.734 16.837 -2.124 1.00 78.94 159 SER A C 1
ATOM 1208 O O . SER A 1 159 ? 9.890 16.575 -2.450 1.00 78.94 159 SER A O 1
ATOM 1210 N N . LYS A 1 160 ? 8.347 16.897 -0.843 1.00 80.25 160 LYS A N 1
ATOM 1211 C CA . LYS A 1 160 ? 9.276 16.646 0.265 1.00 80.25 160 LYS A CA 1
ATOM 1212 C C . LYS A 1 160 ? 9.604 15.156 0.415 1.00 80.25 160 LYS A C 1
ATOM 1214 O O . LYS A 1 160 ? 10.660 14.825 0.939 1.00 80.25 160 LYS A O 1
ATOM 1219 N N . LEU A 1 161 ? 8.701 14.279 -0.024 1.00 77.56 161 LEU A N 1
ATOM 1220 C CA . LEU A 1 161 ? 8.800 12.827 0.132 1.00 77.56 161 LEU A CA 1
ATOM 1221 C C . LEU A 1 161 ? 9.265 12.115 -1.141 1.00 77.56 161 LEU A C 1
ATOM 1223 O O . LEU A 1 161 ? 9.517 10.918 -1.111 1.00 77.56 161 LEU A O 1
ATOM 1227 N N . ALA A 1 162 ? 9.445 12.844 -2.243 1.00 70.69 162 ALA A N 1
ATOM 1228 C CA . ALA A 1 162 ? 9.894 12.307 -3.525 1.00 70.69 162 ALA A CA 1
ATOM 1229 C C . ALA A 1 162 ? 11.285 11.646 -3.472 1.00 70.69 162 ALA A C 1
ATOM 1231 O O . ALA A 1 162 ? 11.622 10.858 -4.352 1.00 70.69 162 ALA A O 1
ATOM 1232 N N . ALA A 1 163 ? 12.095 11.980 -2.463 1.00 70.19 163 ALA A N 1
ATOM 1233 C CA . ALA A 1 163 ? 13.407 11.378 -2.237 1.00 70.19 163 ALA A CA 1
ATOM 1234 C C . ALA A 1 163 ? 13.353 10.083 -1.405 1.00 70.19 163 ALA A C 1
ATOM 1236 O O . ALA A 1 163 ? 14.357 9.378 -1.319 1.00 70.19 163 ALA A O 1
ATOM 1237 N N . GLU A 1 164 ? 12.217 9.776 -0.779 1.00 75.38 164 GLU A N 1
ATOM 1238 C CA . GLU A 1 164 ? 12.066 8.585 0.053 1.00 75.38 164 GLU A CA 1
ATOM 1239 C C . GLU A 1 164 ? 11.833 7.356 -0.832 1.00 75.38 164 GLU A C 1
ATOM 1241 O O . GLU A 1 164 ? 10.944 7.337 -1.684 1.00 75.38 164 GLU A O 1
ATOM 1246 N N . GLU A 1 165 ? 12.607 6.291 -0.613 1.00 78.88 165 GLU A N 1
ATOM 1247 C CA . GLU A 1 165 ? 12.423 5.033 -1.351 1.00 78.88 165 GLU A CA 1
ATOM 1248 C C . GLU A 1 165 ? 11.113 4.325 -0.976 1.00 78.88 165 GLU A C 1
ATOM 1250 O O . GLU A 1 165 ? 10.523 3.624 -1.798 1.00 78.88 165 GLU A O 1
ATOM 1255 N N . ARG A 1 166 ? 10.668 4.509 0.273 1.00 83.25 166 ARG A N 1
ATOM 1256 C CA . ARG A 1 166 ? 9.354 4.131 0.803 1.00 83.25 166 ARG A CA 1
ATOM 1257 C C . ARG A 1 166 ? 9.118 4.832 2.137 1.00 83.25 166 ARG A C 1
ATOM 1259 O O . ARG A 1 166 ? 10.062 5.133 2.864 1.00 83.25 166 ARG A O 1
ATOM 1266 N N . ILE A 1 167 ? 7.858 4.996 2.509 1.00 84.50 167 ILE A N 1
ATOM 1267 C CA . ILE A 1 167 ? 7.455 5.551 3.800 1.00 84.50 167 ILE A CA 1
ATOM 1268 C C . ILE A 1 167 ? 6.833 4.441 4.630 1.00 84.50 167 ILE A C 1
ATOM 1270 O O . ILE A 1 167 ? 5.887 3.793 4.196 1.00 84.50 167 ILE A O 1
ATOM 1274 N N . MET A 1 168 ? 7.351 4.237 5.835 1.00 85.75 168 MET A N 1
ATOM 1275 C CA . MET A 1 168 ? 6.735 3.362 6.827 1.00 85.75 168 MET A CA 1
ATOM 1276 C C . MET A 1 168 ? 6.016 4.222 7.865 1.00 85.75 168 MET A C 1
ATOM 1278 O O . MET A 1 168 ? 6.551 5.232 8.330 1.00 85.75 168 MET A O 1
ATOM 1282 N N . THR A 1 169 ? 4.785 3.854 8.200 1.00 85.31 169 THR A N 1
ATOM 1283 C CA . THR A 1 169 ? 3.956 4.610 9.143 1.00 85.31 169 THR A CA 1
ATOM 1284 C C . THR A 1 169 ? 2.978 3.690 9.863 1.00 85.31 169 THR A C 1
ATOM 1286 O O . THR A 1 169 ? 2.630 2.630 9.345 1.00 85.31 169 THR A O 1
ATOM 1289 N N . GLY A 1 170 ? 2.568 4.089 11.065 1.00 87.50 170 GLY A N 1
ATOM 1290 C CA . GLY A 1 170 ? 1.559 3.421 11.881 1.00 87.50 170 GLY A CA 1
ATOM 1291 C C . GLY A 1 170 ? 0.254 4.213 11.963 1.00 87.50 170 GLY A C 1
ATOM 1292 O O . GLY A 1 170 ? 0.233 5.425 11.717 1.00 87.50 170 GLY A O 1
ATOM 1293 N N . LEU A 1 171 ? -0.827 3.526 12.322 1.00 89.12 171 LEU A N 1
ATOM 1294 C CA . LEU A 1 171 ? -2.114 4.112 12.696 1.00 89.12 171 LEU A CA 1
ATOM 1295 C C . LEU A 1 171 ? -2.470 3.621 14.087 1.00 89.12 171 LEU A C 1
ATOM 1297 O O . LEU A 1 171 ? -2.531 2.412 14.301 1.00 89.12 171 LEU A O 1
ATOM 1301 N N . ILE A 1 172 ? -2.795 4.548 14.979 1.00 90.50 172 ILE A N 1
ATOM 1302 C CA . ILE A 1 172 ? -3.545 4.247 16.189 1.00 90.50 172 ILE A CA 1
ATOM 1303 C C . ILE A 1 172 ? -4.994 4.627 15.919 1.00 90.50 172 ILE A C 1
ATOM 1305 O O . ILE A 1 172 ? -5.301 5.787 15.641 1.00 90.50 172 ILE A O 1
ATOM 1309 N N . VAL A 1 173 ? -5.878 3.632 15.973 1.00 92.19 173 VAL A N 1
ATOM 1310 C CA . VAL A 1 173 ? -7.318 3.833 15.794 1.00 92.19 173 VAL A CA 1
ATOM 1311 C C . VAL A 1 173 ? -8.017 3.591 17.115 1.00 92.19 173 VAL A C 1
ATOM 1313 O O . VAL A 1 173 ? -7.915 2.506 17.693 1.00 92.19 173 VAL A O 1
ATOM 1316 N N . THR A 1 174 ? -8.758 4.594 17.559 1.00 92.25 174 THR A N 1
ATOM 1317 C CA . THR A 1 174 ? -9.597 4.536 18.748 1.00 92.25 174 THR A CA 1
ATOM 1318 C C . THR A 1 174 ? -11.051 4.607 18.311 1.00 92.25 174 THR A C 1
ATOM 1320 O O . THR A 1 174 ? -11.434 5.508 17.572 1.00 92.25 174 THR A O 1
ATOM 1323 N N . VAL A 1 175 ? -11.867 3.650 18.746 1.00 92.62 175 VAL A N 1
ATOM 1324 C CA . VAL A 1 175 ? -13.302 3.608 18.438 1.00 92.62 175 VAL A CA 1
ATOM 1325 C C . VAL A 1 175 ? -14.114 3.756 19.708 1.00 92.62 175 VAL A C 1
ATOM 1327 O O . VAL A 1 175 ? -13.737 3.211 20.747 1.00 92.62 175 VAL A O 1
ATOM 1330 N N . THR A 1 176 ? -15.246 4.445 19.605 1.00 91.81 176 THR A N 1
ATOM 1331 C CA . THR A 1 176 ? -16.243 4.535 20.672 1.00 91.81 176 THR A CA 1
ATOM 1332 C C . THR A 1 176 ? -17.562 3.934 20.198 1.00 91.81 176 THR A C 1
ATOM 1334 O O . THR A 1 176 ? -18.044 4.281 19.120 1.00 91.81 176 THR A O 1
ATOM 1337 N N . ASP A 1 177 ? -18.145 3.026 20.982 1.00 90.44 177 ASP A N 1
ATOM 1338 C CA . ASP A 1 177 ? -19.438 2.407 20.667 1.00 90.44 177 ASP A CA 1
ATOM 1339 C C . ASP A 1 177 ? -20.642 3.220 21.173 1.00 90.44 177 ASP A C 1
ATOM 1341 O O . ASP A 1 177 ? -20.524 4.157 21.965 1.00 90.44 177 ASP A O 1
ATOM 1345 N N . LYS A 1 178 ? -21.843 2.784 20.785 1.00 89.12 178 LYS A N 1
ATOM 1346 C CA . LYS A 1 178 ? -23.136 3.327 21.228 1.00 89.12 178 LYS A CA 1
ATOM 1347 C C . LYS A 1 178 ? -23.354 3.335 22.743 1.00 89.12 178 LYS A C 1
ATOM 1349 O O . LYS A 1 178 ? -24.246 4.032 23.222 1.00 89.12 178 LYS A O 1
ATOM 1354 N N . ASN A 1 179 ? -22.588 2.549 23.501 1.00 85.88 179 ASN A N 1
ATOM 1355 C CA . ASN A 1 179 ? -22.645 2.521 24.961 1.00 85.88 179 ASN A CA 1
ATOM 1356 C C . ASN A 1 179 ? -21.658 3.521 25.590 1.00 85.88 179 ASN A C 1
ATOM 1358 O O . ASN A 1 179 ? -21.528 3.557 26.816 1.00 85.88 179 ASN A O 1
ATOM 1362 N N . GLY A 1 180 ? -20.969 4.320 24.770 1.00 85.69 180 GLY A N 1
ATOM 1363 C CA . GLY A 1 180 ? -19.967 5.292 25.190 1.00 85.69 180 GLY A CA 1
ATOM 1364 C C . GLY A 1 180 ? -18.663 4.649 25.651 1.00 85.69 180 GLY A C 1
ATOM 1365 O O . GLY A 1 180 ? -17.926 5.268 26.417 1.00 85.69 180 GLY A O 1
ATOM 1366 N N . ARG A 1 181 ? -18.389 3.398 25.259 1.00 85.62 181 ARG A N 1
ATOM 1367 C CA . ARG A 1 181 ? -17.144 2.715 25.614 1.00 85.62 181 ARG A CA 1
ATOM 1368 C C . ARG A 1 181 ? -16.124 2.870 24.513 1.00 85.62 181 ARG A C 1
ATOM 1370 O O . ARG A 1 181 ? -16.464 2.740 23.346 1.00 85.62 181 ARG A O 1
ATOM 1377 N N . THR A 1 182 ? -14.873 3.060 24.906 1.00 88.38 182 THR A N 1
ATOM 1378 C CA . THR A 1 182 ? -13.776 3.326 23.982 1.00 88.38 182 THR A CA 1
ATOM 1379 C C . THR A 1 182 ? -12.757 2.191 24.006 1.00 88.38 182 THR A C 1
ATOM 1381 O O . THR A 1 182 ? -12.413 1.692 25.078 1.00 88.38 182 THR A O 1
ATOM 1384 N N . ALA A 1 183 ? -12.263 1.793 22.835 1.00 87.25 183 ALA A N 1
ATOM 1385 C CA . ALA A 1 183 ? -11.148 0.862 22.695 1.00 87.25 183 ALA A CA 1
ATOM 1386 C C . ALA A 1 183 ? -10.166 1.334 21.626 1.00 87.25 183 ALA A C 1
ATOM 1388 O O . ALA A 1 183 ? -10.558 1.826 20.570 1.00 87.25 183 ALA A O 1
ATOM 1389 N N . MET A 1 184 ? -8.883 1.109 21.895 1.00 89.38 184 MET A N 1
ATOM 1390 C CA . MET A 1 184 ? -7.820 1.233 20.905 1.00 89.38 184 MET A CA 1
ATOM 1391 C C . MET A 1 184 ? -7.706 -0.093 20.145 1.00 89.38 184 MET A C 1
ATOM 1393 O O . MET A 1 184 ? -7.454 -1.129 20.756 1.00 89.38 184 MET A O 1
ATOM 1397 N N . LEU A 1 185 ? -7.884 -0.070 18.824 1.00 86.50 185 LEU A N 1
ATOM 1398 C CA . LEU A 1 185 ? -7.862 -1.270 17.975 1.00 86.50 185 LEU A CA 1
ATOM 1399 C C . LEU A 1 185 ? -6.444 -1.721 17.580 1.00 86.50 185 LEU A C 1
ATOM 1401 O O . LEU A 1 185 ? -6.281 -2.789 16.993 1.00 86.50 185 LEU A O 1
ATOM 1405 N N . GLY A 1 186 ? -5.422 -0.938 17.936 1.00 70.19 186 GLY A N 1
ATOM 1406 C CA . GLY A 1 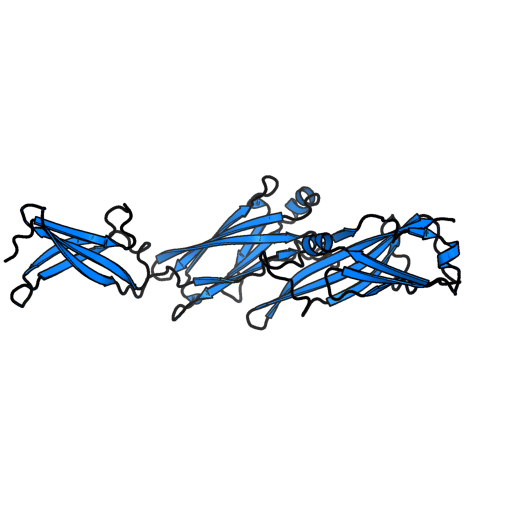186 ? -4.004 -1.279 17.797 1.00 70.19 186 GLY A CA 1
ATOM 1407 C C . GLY A 1 186 ? -3.183 -0.215 17.066 1.00 70.19 186 GLY A C 1
ATOM 1408 O O . GLY A 1 186 ? -3.741 0.747 16.546 1.00 70.19 186 GLY A O 1
ATOM 1409 N N . ASP A 1 187 ? -1.860 -0.423 17.048 1.00 74.81 187 ASP A N 1
ATOM 1410 C CA . ASP A 1 187 ? -0.880 0.300 16.223 1.00 74.81 187 ASP A CA 1
ATOM 1411 C C . ASP A 1 187 ? -0.600 -0.529 14.960 1.00 74.81 187 ASP A C 1
ATOM 1413 O O . ASP A 1 187 ? 0.150 -1.512 14.993 1.00 74.81 187 ASP A O 1
ATOM 1417 N N . VAL A 1 188 ? -1.287 -0.212 13.860 1.00 80.81 188 VAL A N 1
ATOM 1418 C CA . VAL A 1 188 ? -1.142 -0.951 12.599 1.00 80.81 188 VAL A CA 1
ATOM 1419 C C . VAL A 1 188 ? -0.170 -0.256 11.656 1.00 80.81 188 VAL A C 1
ATOM 1421 O O . VAL A 1 188 ? -0.388 0.872 11.223 1.00 80.81 188 VAL A O 1
ATOM 1424 N N . GLY A 1 189 ? 0.905 -0.963 11.308 1.00 86.81 189 GLY A N 1
ATOM 1425 C CA . GLY A 1 189 ? 1.915 -0.495 10.365 1.00 86.81 189 GLY A CA 1
ATOM 1426 C C . GLY A 1 189 ? 1.532 -0.740 8.906 1.00 86.81 189 GLY A C 1
ATOM 1427 O O . GLY A 1 189 ? 1.040 -1.816 8.552 1.00 86.81 189 GLY A O 1
ATOM 1428 N N . PHE A 1 190 ? 1.833 0.229 8.047 1.00 88.38 190 PHE A N 1
ATOM 1429 C CA . PHE A 1 190 ? 1.715 0.113 6.599 1.00 88.38 190 PHE A CA 1
ATOM 1430 C C . PHE A 1 190 ? 2.858 0.829 5.870 1.00 88.38 190 PHE A C 1
ATOM 1432 O O . PHE A 1 190 ? 3.607 1.624 6.448 1.00 88.38 190 PHE A O 1
ATOM 1439 N N . VAL A 1 191 ? 3.002 0.513 4.583 1.00 88.69 191 VAL A N 1
ATOM 1440 C CA . VAL A 1 191 ? 4.021 1.082 3.697 1.00 88.69 191 VAL A CA 1
ATOM 1441 C C . VAL A 1 191 ? 3.363 1.911 2.602 1.00 88.69 191 VAL A C 1
ATOM 1443 O O . VAL A 1 191 ? 2.480 1.426 1.897 1.00 88.69 191 VAL A O 1
ATOM 1446 N N . LEU A 1 192 ? 3.832 3.139 2.413 1.00 88.81 192 LEU A N 1
ATOM 1447 C CA . LEU A 1 192 ? 3.527 3.930 1.229 1.00 88.81 192 LEU A CA 1
ATOM 1448 C C . LEU A 1 192 ? 4.711 3.942 0.280 1.00 88.81 192 LEU A C 1
ATOM 1450 O O . LEU A 1 192 ? 5.851 4.191 0.676 1.00 88.81 192 LEU A O 1
ATOM 1454 N N . SER A 1 193 ? 4.409 3.679 -0.981 1.00 89.62 193 SER A N 1
ATOM 1455 C CA . SER A 1 193 ? 5.401 3.424 -2.011 1.00 89.62 193 SER A CA 1
ATOM 1456 C C . SER A 1 193 ? 5.375 4.477 -3.112 1.00 89.62 193 SER A C 1
ATOM 1458 O O . SER A 1 193 ? 4.291 4.957 -3.476 1.00 89.62 193 SER A O 1
ATOM 1460 N N . PRO A 1 194 ? 6.544 4.825 -3.680 1.00 89.69 194 PRO A N 1
ATOM 1461 C CA . PRO A 1 194 ? 6.605 5.652 -4.866 1.00 89.69 194 PRO A CA 1
ATOM 1462 C C . PRO A 1 194 ? 5.915 5.005 -6.076 1.00 89.69 194 PRO A C 1
ATOM 1464 O O . PRO A 1 194 ? 5.906 3.784 -6.215 1.00 89.69 194 PRO A O 1
ATOM 1467 N N . PRO A 1 195 ? 5.364 5.821 -6.991 1.00 89.44 195 PRO A N 1
ATOM 1468 C CA . PRO A 1 195 ? 4.704 5.394 -8.210 1.00 89.44 195 PRO A CA 1
ATOM 1469 C C . PRO A 1 195 ? 5.720 4.959 -9.261 1.00 89.44 195 PRO A C 1
ATOM 1471 O O . PRO A 1 195 ? 5.338 4.392 -10.274 1.00 89.44 195 PRO A O 1
ATOM 1474 N N . VAL A 1 196 ? 7.009 5.253 -9.081 1.00 91.19 196 VAL A N 1
ATOM 1475 C CA . VAL A 1 196 ? 8.051 4.920 -10.047 1.00 91.19 196 VAL A CA 1
ATOM 1476 C C . VAL A 1 196 ? 9.290 4.451 -9.308 1.00 91.19 196 VAL A C 1
ATOM 1478 O O . VAL A 1 196 ? 9.753 5.116 -8.385 1.00 91.19 196 VAL A O 1
ATOM 1481 N N . VAL A 1 197 ? 9.870 3.348 -9.770 1.00 91.12 197 VAL A N 1
ATOM 1482 C CA . VAL A 1 197 ? 11.215 2.924 -9.376 1.00 91.12 197 VAL A CA 1
ATOM 1483 C C . VAL A 1 197 ? 12.060 2.682 -10.614 1.00 91.12 197 VAL A C 1
ATOM 1485 O O . VAL A 1 197 ? 11.569 2.234 -11.652 1.00 91.12 197 VAL A O 1
ATOM 1488 N N . THR A 1 198 ? 13.355 2.941 -10.479 1.00 91.88 198 THR A N 1
ATOM 1489 C CA . THR A 1 198 ? 14.328 2.721 -11.546 1.00 91.88 198 THR A CA 1
ATOM 1490 C C . THR A 1 198 ? 15.351 1.684 -11.100 1.00 91.88 198 THR A C 1
ATOM 1492 O O . THR A 1 198 ? 15.964 1.809 -10.035 1.00 91.88 198 THR A O 1
ATOM 1495 N N . VAL A 1 199 ? 15.540 0.661 -11.927 1.00 90.69 199 VAL A N 1
ATOM 1496 C CA . VAL A 1 199 ? 16.690 -0.241 -11.891 1.00 90.69 199 VAL A CA 1
ATOM 1497 C C . VAL A 1 199 ? 17.825 0.471 -12.618 1.00 90.69 199 VAL A C 1
ATOM 1499 O O . VAL A 1 199 ? 17.685 0.869 -13.780 1.00 90.69 199 VAL A O 1
ATOM 1502 N N . ALA A 1 200 ? 18.920 0.706 -11.897 1.00 88.31 200 ALA A N 1
ATOM 1503 C CA . ALA A 1 200 ? 20.085 1.399 -12.431 1.00 88.31 200 ALA A CA 1
ATOM 1504 C C . ALA A 1 200 ? 20.727 0.610 -13.583 1.00 88.31 200 ALA A C 1
ATOM 1506 O O . ALA A 1 200 ? 20.517 -0.596 -13.711 1.00 88.31 200 ALA A O 1
ATOM 1507 N N . ALA A 1 201 ? 21.516 1.299 -14.408 1.00 84.50 201 ALA A N 1
ATOM 1508 C CA . ALA A 1 201 ? 22.242 0.664 -15.500 1.00 84.50 201 ALA A CA 1
ATOM 1509 C C . ALA A 1 201 ? 23.157 -0.449 -14.971 1.00 84.50 201 ALA A C 1
ATOM 1511 O O . ALA A 1 201 ? 23.836 -0.283 -13.955 1.00 84.50 201 ALA A O 1
ATOM 1512 N N . SER A 1 202 ? 23.193 -1.564 -15.694 1.00 85.62 202 SER A N 1
ATOM 1513 C CA . SER A 1 202 ? 24.073 -2.694 -15.417 1.00 85.62 202 SER A CA 1
ATOM 1514 C C . SER A 1 202 ? 24.762 -3.159 -16.699 1.00 85.62 202 SER A C 1
ATOM 1516 O O . SER A 1 202 ? 24.389 -2.761 -17.809 1.00 85.62 202 SER A O 1
ATOM 1518 N N . ALA A 1 203 ? 25.781 -4.007 -16.557 1.00 85.69 203 ALA A N 1
ATOM 1519 C CA . ALA A 1 203 ? 26.475 -4.582 -17.706 1.00 85.69 203 ALA A CA 1
ATOM 1520 C C . ALA A 1 203 ? 25.535 -5.456 -18.558 1.00 85.69 203 ALA A C 1
ATOM 1522 O O . ALA A 1 203 ? 25.656 -5.513 -19.780 1.00 85.69 203 ALA A O 1
ATOM 1523 N N . GLU A 1 204 ? 24.565 -6.113 -17.926 1.00 88.06 204 GLU A N 1
ATOM 1524 C CA . GLU A 1 204 ? 23.573 -6.961 -18.580 1.00 88.06 204 GLU A CA 1
ATOM 1525 C C . GLU A 1 204 ? 22.620 -6.149 -19.469 1.00 88.06 204 GLU A C 1
ATOM 1527 O O . GLU A 1 204 ? 22.307 -6.599 -20.572 1.00 88.06 204 GLU A O 1
ATOM 1532 N N . LEU A 1 205 ? 22.253 -4.936 -19.034 1.00 89.81 205 LEU A N 1
ATOM 1533 C CA . LEU A 1 205 ? 21.391 -3.977 -19.744 1.00 89.81 205 LEU A CA 1
ATOM 1534 C C . LEU A 1 205 ? 22.166 -2.979 -20.628 1.00 89.81 205 LEU A C 1
ATOM 1536 O O . LEU A 1 205 ? 21.633 -1.938 -21.021 1.00 89.81 205 LEU A O 1
ATOM 1540 N N . THR A 1 206 ? 23.426 -3.283 -20.937 1.00 93.75 206 THR A N 1
ATOM 1541 C CA . THR A 1 206 ? 24.240 -2.519 -21.886 1.00 93.75 206 THR A CA 1
ATOM 1542 C C . THR A 1 206 ? 24.414 -3.318 -23.176 1.00 93.75 206 THR A C 1
ATOM 1544 O O . THR A 1 206 ? 24.812 -4.485 -23.135 1.00 93.75 206 THR A O 1
ATOM 1547 N N . PHE A 1 207 ? 24.119 -2.697 -24.319 1.00 92.50 207 PHE A N 1
ATOM 1548 C CA . PHE A 1 207 ? 24.148 -3.340 -25.633 1.00 92.50 207 PHE A CA 1
ATOM 1549 C C . PHE A 1 207 ? 24.835 -2.458 -26.669 1.00 92.50 207 PHE A C 1
ATOM 1551 O O . PHE A 1 207 ? 24.640 -1.242 -26.685 1.00 92.50 207 PHE A O 1
ATOM 1558 N N . SER A 1 208 ? 25.576 -3.075 -27.586 1.00 94.00 208 SER A N 1
ATOM 1559 C CA . SER A 1 208 ? 26.052 -2.369 -28.767 1.00 94.00 208 SER A CA 1
ATOM 1560 C C . SER A 1 208 ? 24.948 -2.269 -29.816 1.00 94.00 208 SER A C 1
ATOM 1562 O O . SER A 1 208 ? 24.161 -3.198 -30.014 1.00 94.00 208 SER A O 1
ATOM 1564 N N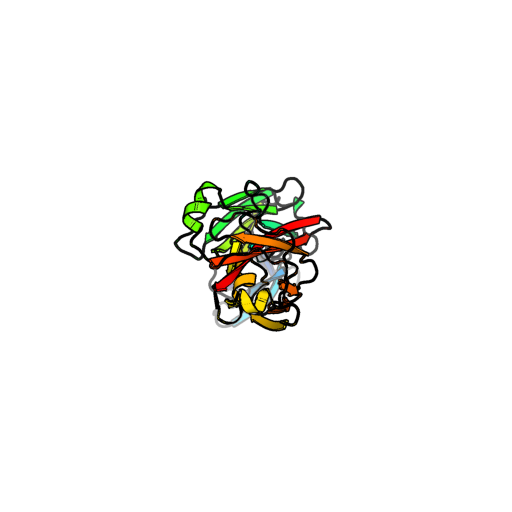 . LEU A 1 209 ? 24.908 -1.159 -30.552 1.00 93.56 209 LEU A N 1
ATOM 1565 C CA . LEU A 1 209 ? 24.024 -1.042 -31.713 1.00 93.56 209 LEU A CA 1
ATOM 1566 C C . LEU A 1 209 ? 24.386 -2.043 -32.815 1.00 93.56 209 LEU A C 1
ATOM 1568 O O . LEU A 1 209 ? 23.513 -2.442 -33.581 1.00 93.56 209 LEU A O 1
ATOM 1572 N N . ALA A 1 210 ? 25.655 -2.448 -32.912 1.00 92.62 210 ALA A N 1
ATOM 1573 C CA . ALA A 1 210 ? 26.094 -3.454 -33.874 1.00 92.62 210 ALA A CA 1
ATOM 1574 C C . ALA A 1 210 ? 25.464 -4.826 -33.582 1.00 92.62 210 ALA A C 1
ATOM 1576 O O . ALA A 1 210 ? 24.966 -5.475 -34.502 1.00 92.62 210 ALA A O 1
ATOM 1577 N N . ASP A 1 211 ? 25.433 -5.229 -32.311 1.00 93.19 211 ASP A N 1
ATOM 1578 C CA . ASP A 1 211 ? 24.782 -6.458 -31.865 1.00 93.19 211 ASP A CA 1
ATOM 1579 C C . ASP A 1 211 ? 23.269 -6.371 -32.050 1.00 93.19 211 ASP A C 1
ATOM 1581 O O . ASP A 1 211 ? 22.677 -7.247 -32.675 1.00 93.19 211 ASP A O 1
ATOM 1585 N N . LEU A 1 212 ? 22.640 -5.284 -31.591 1.00 92.56 212 LEU A N 1
ATOM 1586 C CA . LEU A 1 212 ? 21.190 -5.126 -31.713 1.00 92.56 212 LEU A CA 1
ATOM 1587 C C . LEU A 1 212 ? 20.710 -5.040 -33.163 1.00 92.56 212 LEU A C 1
ATOM 1589 O O . LEU A 1 212 ? 19.574 -5.398 -33.423 1.00 92.56 212 LEU A O 1
ATOM 1593 N N . ARG A 1 213 ? 21.538 -4.607 -34.119 1.00 92.38 213 ARG A N 1
ATOM 1594 C CA . ARG A 1 213 ? 21.184 -4.599 -35.552 1.00 92.38 213 ARG A CA 1
ATOM 1595 C C . ARG A 1 213 ? 21.511 -5.910 -36.267 1.00 92.38 213 ARG A C 1
ATOM 1597 O O . ARG A 1 213 ? 21.171 -6.075 -37.438 1.00 92.38 213 ARG A O 1
ATOM 1604 N N . ASN A 1 214 ? 22.183 -6.849 -35.605 1.00 93.25 214 ASN A N 1
ATOM 1605 C CA . ASN A 1 214 ? 22.495 -8.146 -36.185 1.00 93.25 214 ASN A CA 1
ATOM 1606 C C . ASN A 1 214 ? 21.293 -9.097 -36.023 1.00 93.25 214 ASN A C 1
ATOM 1608 O O . ASN A 1 214 ? 21.024 -9.523 -34.905 1.00 93.25 214 ASN A O 1
ATOM 1612 N N . PRO A 1 215 ? 20.620 -9.539 -37.102 1.00 92.00 215 PRO A N 1
ATOM 1613 C CA . PRO A 1 215 ? 19.416 -10.374 -37.005 1.00 92.00 215 PRO A CA 1
ATOM 1614 C C . PRO A 1 215 ? 19.644 -11.750 -36.354 1.00 92.00 215 PRO A C 1
ATOM 1616 O O . PRO A 1 215 ? 18.684 -12.440 -36.016 1.00 92.00 215 PRO A O 1
ATOM 1619 N N . THR A 1 216 ? 20.897 -12.193 -36.193 1.00 94.44 216 THR A N 1
ATOM 1620 C CA . THR A 1 216 ? 21.217 -13.439 -35.480 1.00 94.44 216 THR A CA 1
ATOM 1621 C C . THR A 1 216 ? 21.550 -13.224 -34.007 1.00 94.44 216 THR A C 1
ATOM 1623 O O . THR A 1 216 ? 21.777 -14.204 -33.298 1.00 94.44 216 THR A O 1
ATOM 1626 N N . PHE A 1 217 ? 21.648 -11.974 -33.548 1.00 93.88 217 PHE A N 1
ATOM 1627 C CA . PHE A 1 217 ? 21.950 -11.670 -32.158 1.00 93.88 217 PHE A CA 1
ATOM 1628 C C . PHE A 1 217 ? 20.803 -12.108 -31.255 1.00 93.88 217 PHE A C 1
ATOM 1630 O O . PHE A 1 217 ? 19.633 -11.824 -31.520 1.00 93.88 217 PHE A O 1
ATOM 1637 N N . LYS A 1 218 ? 21.167 -12.810 -30.184 1.00 93.19 218 LYS A N 1
ATOM 1638 C CA . LYS A 1 218 ? 20.271 -13.215 -29.109 1.00 93.19 218 LYS A CA 1
ATOM 1639 C C . LYS A 1 218 ? 21.032 -13.182 -27.798 1.00 93.19 218 LYS A C 1
ATOM 1641 O O . LYS A 1 218 ? 22.162 -13.671 -27.735 1.00 93.19 218 LYS A O 1
ATOM 1646 N N . LYS A 1 219 ? 20.411 -12.633 -26.763 1.00 92.31 219 LYS A N 1
ATOM 1647 C CA . LYS A 1 219 ? 20.954 -12.624 -25.408 1.00 92.31 219 LYS A CA 1
ATOM 1648 C C . LYS A 1 219 ? 19.818 -12.806 -24.416 1.00 92.31 219 LYS A C 1
ATOM 1650 O O . LYS A 1 219 ? 18.894 -12.002 -24.395 1.00 92.31 219 LYS A O 1
ATOM 1655 N N . ASP A 1 220 ? 19.946 -13.830 -23.586 1.00 91.62 220 ASP A N 1
ATOM 1656 C CA . ASP A 1 220 ? 19.015 -14.144 -22.509 1.00 91.62 220 ASP A CA 1
ATOM 1657 C C . ASP A 1 220 ? 19.722 -13.951 -21.171 1.00 91.62 220 ASP A C 1
ATOM 1659 O O . ASP A 1 220 ? 20.869 -14.379 -20.999 1.00 91.62 220 ASP A O 1
ATOM 1663 N N . PHE A 1 221 ? 19.065 -13.284 -20.230 1.00 90.44 221 PHE A N 1
ATOM 1664 C CA . PHE A 1 221 ? 19.585 -13.099 -18.880 1.00 90.44 221 PHE A CA 1
ATOM 1665 C C . PHE A 1 221 ? 18.459 -12.809 -17.889 1.00 90.44 221 PHE A C 1
ATOM 1667 O O . PHE A 1 221 ? 17.391 -12.326 -18.255 1.00 90.44 221 PHE A O 1
ATOM 1674 N N . GLU A 1 222 ? 18.730 -13.082 -16.617 1.00 90.00 222 GLU A N 1
ATOM 1675 C CA . GLU A 1 222 ? 17.842 -12.748 -15.507 1.00 90.00 222 GLU A CA 1
ATOM 1676 C C . GLU A 1 222 ? 18.268 -11.402 -14.906 1.00 90.00 222 GLU A C 1
ATOM 1678 O O . GLU A 1 222 ? 19.461 -11.151 -14.708 1.00 90.00 222 GLU A O 1
ATOM 1683 N N . VAL A 1 223 ? 17.300 -10.549 -14.572 1.00 87.12 223 VAL A N 1
ATOM 1684 C CA . VAL A 1 223 ? 17.526 -9.363 -13.737 1.00 87.12 223 VAL A CA 1
ATOM 1685 C C . VAL A 1 223 ? 16.786 -9.533 -12.419 1.00 87.12 223 VAL A C 1
ATOM 1687 O O . VAL A 1 223 ? 15.576 -9.762 -12.393 1.00 87.12 223 VAL A O 1
ATOM 1690 N N . ASP A 1 224 ? 17.515 -9.369 -11.315 1.00 86.81 224 ASP A N 1
ATOM 1691 C CA . ASP A 1 224 ? 16.928 -9.303 -9.981 1.00 86.81 224 ASP A CA 1
ATOM 1692 C C . ASP A 1 224 ? 16.560 -7.853 -9.641 1.00 86.81 224 ASP A C 1
ATOM 1694 O O . ASP A 1 224 ? 17.417 -6.994 -9.424 1.00 86.81 224 ASP A O 1
ATOM 1698 N N . TYR A 1 225 ? 15.261 -7.579 -9.593 1.00 86.06 225 TYR A N 1
ATOM 1699 C CA . TYR A 1 225 ? 14.697 -6.294 -9.185 1.00 86.06 225 TYR A CA 1
ATOM 1700 C C . TYR A 1 225 ? 13.800 -6.448 -7.953 1.00 86.06 225 TYR A C 1
ATOM 1702 O O . TYR A 1 225 ? 12.922 -5.615 -7.714 1.00 86.06 225 TYR A O 1
ATOM 1710 N N . THR A 1 226 ? 14.036 -7.489 -7.145 1.00 87.12 226 THR A N 1
ATOM 1711 C CA . THR A 1 226 ? 13.246 -7.820 -5.954 1.00 87.12 226 THR A CA 1
ATOM 1712 C C . THR A 1 226 ? 13.034 -6.603 -5.061 1.00 87.12 226 THR A C 1
ATOM 1714 O O . THR A 1 226 ? 11.900 -6.241 -4.745 1.00 87.12 226 THR A O 1
ATOM 1717 N N . GLU A 1 227 ? 14.117 -5.915 -4.702 1.00 87.12 227 GLU A N 1
ATOM 1718 C CA . GLU A 1 227 ? 14.043 -4.739 -3.832 1.00 87.12 227 GLU A CA 1
ATOM 1719 C C . GLU A 1 227 ? 13.311 -3.566 -4.499 1.00 87.12 227 GLU A C 1
ATOM 1721 O O . GLU A 1 227 ? 12.577 -2.838 -3.835 1.00 87.12 227 GLU A O 1
ATOM 1726 N N . LYS A 1 228 ? 13.405 -3.415 -5.828 1.00 89.81 228 LYS A N 1
ATOM 1727 C CA . LYS A 1 228 ? 12.686 -2.358 -6.556 1.00 89.81 228 LYS A CA 1
ATOM 1728 C C . LYS A 1 228 ? 11.182 -2.616 -6.607 1.00 89.81 228 LYS A C 1
ATOM 1730 O O . LYS A 1 228 ? 10.414 -1.686 -6.375 1.00 89.81 228 LYS A O 1
ATOM 1735 N N . LEU A 1 229 ? 10.738 -3.853 -6.827 1.00 88.38 229 LEU A N 1
ATOM 1736 C CA . LEU A 1 229 ? 9.308 -4.180 -6.758 1.00 88.38 229 LEU A CA 1
ATOM 1737 C C . LEU A 1 229 ? 8.754 -4.057 -5.333 1.00 88.38 229 LEU A C 1
ATOM 1739 O O . LEU A 1 229 ? 7.648 -3.545 -5.159 1.00 88.38 229 LEU A O 1
ATOM 1743 N N . LYS A 1 230 ? 9.533 -4.427 -4.307 1.00 87.81 230 LYS A N 1
ATOM 1744 C CA . LYS A 1 230 ? 9.165 -4.146 -2.909 1.00 87.81 230 LYS A CA 1
ATOM 1745 C C . LYS A 1 230 ? 9.033 -2.645 -2.653 1.00 87.81 230 LYS A C 1
ATOM 1747 O O . LYS A 1 230 ? 8.112 -2.233 -1.952 1.00 87.81 230 LYS A O 1
ATOM 1752 N N . HIS A 1 231 ? 9.907 -1.820 -3.235 1.00 88.56 231 HIS A N 1
ATOM 1753 C CA . HIS A 1 231 ? 9.798 -0.359 -3.156 1.00 88.56 231 HIS A CA 1
ATOM 1754 C C . HIS A 1 231 ? 8.569 0.174 -3.903 1.00 88.56 231 HIS A C 1
ATOM 1756 O O . HIS A 1 231 ? 7.935 1.090 -3.397 1.00 88.56 231 HIS A O 1
ATOM 1762 N N . LEU A 1 232 ? 8.132 -0.456 -5.003 1.00 89.62 232 LEU A N 1
ATOM 1763 C CA . LEU A 1 232 ? 6.823 -0.187 -5.635 1.00 89.62 232 LEU A CA 1
ATOM 1764 C C . LEU A 1 232 ? 5.618 -0.656 -4.805 1.00 89.62 232 LEU A C 1
ATOM 1766 O O . LEU A 1 232 ? 4.472 -0.449 -5.202 1.00 89.62 232 LEU A O 1
ATOM 1770 N N . GLY A 1 233 ? 5.856 -1.281 -3.654 1.00 88.12 233 GLY A N 1
ATOM 1771 C CA . GLY A 1 233 ? 4.813 -1.704 -2.733 1.00 88.12 233 GLY A CA 1
ATOM 1772 C C . GLY A 1 233 ? 4.316 -3.117 -2.989 1.00 88.12 233 GLY A C 1
ATOM 1773 O O . GLY A 1 233 ? 3.428 -3.556 -2.265 1.00 88.12 233 GLY A O 1
ATOM 1774 N N . LEU A 1 234 ? 4.879 -3.862 -3.944 1.00 88.44 234 LEU A N 1
ATOM 1775 C CA . LEU A 1 234 ? 4.604 -5.292 -4.106 1.00 88.44 234 LEU A CA 1
ATOM 1776 C C . LEU A 1 234 ? 5.306 -6.034 -2.963 1.00 88.44 234 LEU A C 1
ATOM 1778 O O . LEU A 1 234 ? 6.405 -6.546 -3.121 1.00 88.44 234 LEU A O 1
ATOM 1782 N N . THR A 1 235 ? 4.725 -5.966 -1.768 1.00 83.75 235 THR A N 1
ATOM 1783 C CA . THR A 1 235 ? 5.221 -6.570 -0.530 1.00 83.75 235 THR A CA 1
ATOM 1784 C C . THR A 1 235 ? 4.043 -6.885 0.386 1.00 83.75 235 THR A C 1
ATOM 1786 O O . THR A 1 235 ? 3.119 -6.083 0.512 1.00 83.75 235 THR A O 1
ATOM 1789 N N . GLU A 1 236 ? 4.073 -8.045 1.032 1.00 80.06 236 GLU A N 1
ATOM 1790 C CA . GLU A 1 236 ? 3.150 -8.400 2.118 1.00 80.06 236 GLU A CA 1
ATOM 1791 C C . GLU A 1 236 ? 3.818 -8.152 3.479 1.00 80.06 236 GLU A C 1
ATOM 1793 O O . GLU A 1 236 ? 4.937 -7.620 3.544 1.00 80.06 236 GLU A O 1
ATOM 1798 N N . LYS A 1 237 ? 3.124 -8.496 4.573 1.00 74.94 237 LYS A N 1
ATOM 1799 C CA . LYS A 1 237 ? 3.684 -8.430 5.930 1.00 74.94 237 LYS A CA 1
ATOM 1800 C C . LYS A 1 237 ? 4.962 -9.279 6.021 1.00 74.94 237 LYS A C 1
ATOM 1802 O O . LYS A 1 237 ? 5.151 -10.250 5.291 1.00 74.94 237 LYS A O 1
ATOM 1807 N N . GLN A 1 238 ? 5.884 -8.878 6.901 1.00 59.91 238 GLN A N 1
ATOM 1808 C CA . GLN A 1 238 ? 7.215 -9.492 6.986 1.00 59.91 238 GLN A CA 1
ATOM 1809 C C . GLN A 1 238 ? 7.133 -11.023 7.152 1.00 59.91 238 GLN A C 1
ATOM 1811 O O . GLN A 1 238 ? 6.380 -11.507 7.991 1.00 59.91 238 GLN A O 1
ATOM 1816 N N . SER A 1 239 ? 7.964 -11.746 6.384 1.00 56.81 239 SER A N 1
ATOM 1817 C CA . SER A 1 239 ? 8.049 -13.215 6.205 1.00 56.81 239 SER A CA 1
ATOM 1818 C C . SER A 1 239 ? 7.110 -13.860 5.177 1.00 56.81 239 SER A C 1
ATOM 1820 O O . SER A 1 239 ? 7.313 -15.025 4.835 1.00 56.81 239 SER A O 1
ATOM 1822 N N . GLU A 1 240 ? 6.167 -13.111 4.607 1.00 64.25 240 GLU A N 1
ATOM 1823 C CA . GLU A 1 240 ? 5.274 -13.628 3.569 1.00 64.25 240 GLU A CA 1
ATOM 1824 C C . GLU A 1 240 ? 5.818 -13.336 2.164 1.00 64.25 240 GLU A C 1
ATOM 1826 O O . GLU A 1 240 ? 6.362 -12.266 1.877 1.00 64.25 240 GLU A O 1
ATOM 1831 N N . THR A 1 241 ? 5.693 -14.318 1.268 1.00 69.62 241 THR A N 1
ATOM 1832 C CA . THR A 1 241 ? 5.965 -14.100 -0.159 1.00 69.62 241 THR A CA 1
ATOM 1833 C C . THR A 1 241 ? 4.751 -13.399 -0.749 1.00 69.62 241 THR A C 1
ATOM 1835 O O . THR A 1 241 ? 3.629 -13.848 -0.537 1.00 69.62 241 THR A O 1
ATOM 1838 N N . PHE A 1 242 ? 4.965 -12.303 -1.474 1.00 78.25 242 PHE A N 1
ATOM 1839 C CA . PHE A 1 242 ? 3.864 -11.608 -2.135 1.00 78.25 242 PHE A CA 1
ATOM 1840 C C . PHE A 1 242 ? 3.225 -12.511 -3.192 1.00 78.25 242 PHE A C 1
ATOM 1842 O O . PHE A 1 242 ? 3.932 -13.073 -4.032 1.00 78.25 242 PHE A O 1
ATOM 1849 N N . ASP A 1 243 ? 1.900 -12.628 -3.153 1.00 79.81 243 ASP A N 1
ATOM 1850 C CA . ASP A 1 243 ? 1.143 -13.346 -4.171 1.00 79.81 243 ASP A CA 1
ATOM 1851 C C . ASP A 1 243 ? 0.963 -12.455 -5.404 1.00 79.81 243 ASP A C 1
ATOM 1853 O O . ASP A 1 243 ? 0.251 -11.452 -5.381 1.00 79.81 243 ASP A O 1
ATOM 1857 N N . PHE A 1 244 ? 1.613 -12.828 -6.506 1.00 82.31 244 PHE A N 1
ATOM 1858 C CA . PHE A 1 244 ? 1.442 -12.152 -7.794 1.00 82.31 244 PHE A CA 1
ATOM 1859 C C . PHE A 1 244 ? 0.072 -12.443 -8.435 1.00 82.31 244 PHE A C 1
ATOM 1861 O O . PHE A 1 244 ? -0.275 -11.833 -9.450 1.00 82.31 244 PHE A O 1
ATOM 1868 N N . GLY A 1 245 ? -0.734 -13.333 -7.846 1.00 77.19 245 GLY A N 1
ATOM 1869 C CA . GLY A 1 245 ? -2.124 -13.583 -8.199 1.00 77.19 245 GLY A CA 1
ATOM 1870 C C . GLY A 1 245 ? -2.976 -12.316 -8.112 1.00 77.19 245 GLY A C 1
ATOM 1871 O O . GLY A 1 245 ? -3.437 -11.916 -7.049 1.00 77.19 245 GLY A O 1
ATOM 1872 N N . GLY A 1 246 ? -3.224 -11.686 -9.262 1.00 81.31 246 GLY A N 1
ATOM 1873 C CA . GLY A 1 246 ? -3.995 -10.441 -9.360 1.00 81.31 246 GLY A CA 1
ATOM 1874 C C . GLY A 1 246 ? -3.158 -9.190 -9.625 1.00 81.31 246 GLY A C 1
ATOM 1875 O O . GLY A 1 246 ? -3.731 -8.106 -9.733 1.00 81.31 246 GLY A O 1
ATOM 1876 N N . VAL A 1 247 ? -1.839 -9.328 -9.786 1.00 88.62 247 VAL A N 1
ATOM 1877 C CA . VAL A 1 247 ? -1.006 -8.284 -10.385 1.00 88.62 247 VAL A CA 1
ATOM 1878 C C . VAL A 1 247 ? -1.171 -8.341 -11.896 1.00 88.62 247 VAL A C 1
ATOM 1880 O O . VAL A 1 247 ? -0.989 -9.390 -12.512 1.00 88.62 247 VAL A O 1
ATOM 1883 N N . THR A 1 248 ? -1.484 -7.207 -12.508 1.00 89.56 248 THR A N 1
ATOM 1884 C CA . THR A 1 248 ? -1.402 -7.052 -13.958 1.00 89.56 248 THR A CA 1
ATOM 1885 C C . THR A 1 248 ? -0.133 -6.300 -14.316 1.00 89.56 248 THR A C 1
ATOM 1887 O O . THR A 1 248 ? 0.260 -5.343 -13.646 1.00 89.56 248 THR A O 1
ATOM 1890 N N . TRP A 1 249 ? 0.495 -6.747 -15.394 1.00 87.00 249 TRP A N 1
ATOM 1891 C CA . TRP A 1 249 ? 1.716 -6.181 -15.937 1.00 87.00 249 TRP A CA 1
ATOM 1892 C C . TRP A 1 249 ? 1.500 -5.854 -17.411 1.00 87.00 249 TRP A C 1
ATOM 1894 O O . TRP A 1 249 ? 0.892 -6.643 -18.138 1.00 87.00 249 TRP A O 1
ATOM 1904 N N . GLN A 1 250 ? 1.968 -4.683 -17.833 1.00 88.25 250 GLN A N 1
ATOM 1905 C CA . GLN A 1 250 ? 1.920 -4.232 -19.221 1.00 88.25 250 GLN A CA 1
ATOM 1906 C C . GLN A 1 250 ? 3.199 -3.476 -19.570 1.00 88.25 250 GLN A C 1
ATOM 1908 O O . GLN A 1 250 ? 3.635 -2.602 -18.817 1.00 88.25 250 GLN A O 1
ATOM 1913 N N . VAL A 1 251 ? 3.779 -3.781 -20.729 1.00 88.38 251 VAL A N 1
ATOM 1914 C CA . VAL A 1 251 ? 4.831 -2.948 -21.319 1.00 88.38 251 VAL A CA 1
ATOM 1915 C C . VAL A 1 251 ? 4.220 -1.592 -21.664 1.00 88.38 251 VAL A C 1
ATOM 1917 O O . VAL A 1 251 ? 3.134 -1.519 -22.232 1.00 88.38 251 VAL A O 1
ATOM 1920 N N . ASN A 1 252 ? 4.888 -0.520 -21.247 1.00 89.81 252 ASN A N 1
ATOM 1921 C CA . ASN A 1 252 ? 4.471 0.858 -21.518 1.00 89.81 252 ASN A CA 1
ATOM 1922 C C . ASN A 1 252 ? 5.301 1.476 -22.659 1.00 89.81 252 ASN A C 1
ATOM 1924 O O . ASN A 1 252 ? 4.865 2.415 -23.313 1.00 89.81 252 ASN A O 1
ATOM 1928 N N . GLY A 1 253 ? 6.500 0.938 -22.895 1.00 93.19 253 GLY A N 1
ATOM 1929 C CA . GLY A 1 253 ? 7.345 1.283 -24.031 1.00 93.19 253 GLY A CA 1
ATOM 1930 C C . GLY A 1 253 ? 8.789 1.584 -23.641 1.00 93.19 253 GLY A C 1
ATOM 1931 O O . GLY A 1 253 ? 9.198 1.480 -22.479 1.00 93.19 253 GLY A O 1
ATOM 1932 N N . LEU A 1 254 ? 9.563 1.976 -24.644 1.00 94.75 254 LEU A N 1
ATOM 1933 C CA . LEU A 1 254 ? 10.925 2.468 -24.554 1.00 94.75 254 LEU A CA 1
ATOM 1934 C C . LEU A 1 254 ? 10.932 3.993 -24.658 1.00 94.75 254 LEU A C 1
ATOM 1936 O O . LEU A 1 254 ? 10.422 4.568 -25.621 1.00 94.75 254 LEU A O 1
ATOM 1940 N N . TYR A 1 255 ? 11.566 4.639 -23.689 1.00 96.00 255 TYR A N 1
ATOM 1941 C CA . TYR A 1 255 ? 11.679 6.089 -23.603 1.00 96.00 255 TYR A CA 1
ATOM 1942 C C . TYR A 1 255 ? 13.141 6.515 -23.683 1.00 96.00 255 TYR A C 1
ATOM 1944 O O . TYR A 1 255 ? 14.022 5.789 -23.227 1.00 96.00 255 TYR A O 1
ATOM 1952 N N . ASP A 1 256 ? 13.409 7.694 -24.231 1.00 95.69 256 ASP A N 1
ATOM 1953 C CA . ASP A 1 256 ? 14.749 8.280 -24.210 1.00 95.69 256 ASP A CA 1
ATOM 1954 C C . ASP A 1 256 ? 15.110 8.863 -22.827 1.00 95.69 256 ASP A C 1
ATOM 1956 O O . ASP A 1 256 ? 14.308 8.879 -21.885 1.00 95.69 256 ASP A O 1
ATOM 1960 N N . ALA A 1 257 ? 16.330 9.390 -22.707 1.00 94.56 257 ALA A N 1
ATOM 1961 C CA . ALA A 1 257 ? 16.813 10.044 -21.492 1.00 94.56 257 ALA A CA 1
ATOM 1962 C C . ALA A 1 257 ? 15.973 11.265 -21.055 1.00 94.56 257 ALA A C 1
ATOM 1964 O O . ALA A 1 257 ? 15.980 11.611 -19.873 1.00 94.56 257 ALA A O 1
ATOM 1965 N N . ASN A 1 258 ? 15.245 11.901 -21.980 1.00 94.50 258 ASN A N 1
ATOM 1966 C CA . ASN A 1 258 ? 14.376 13.050 -21.716 1.00 94.50 258 ASN A CA 1
ATOM 1967 C C . ASN A 1 258 ? 12.946 12.632 -21.330 1.00 94.50 258 ASN A C 1
ATOM 1969 O O . ASN A 1 258 ? 12.126 13.486 -20.987 1.00 94.50 258 ASN A O 1
ATOM 1973 N N . GLY A 1 259 ? 12.636 11.332 -21.364 1.00 91.81 259 GLY A N 1
ATOM 1974 C CA . GLY A 1 259 ? 11.307 10.794 -21.095 1.00 91.81 259 GLY A CA 1
ATOM 1975 C C . GLY A 1 259 ? 10.349 10.879 -22.285 1.00 91.81 259 GLY A C 1
ATOM 1976 O O . GLY A 1 259 ? 9.140 10.759 -22.087 1.00 91.81 259 GLY A O 1
ATOM 1977 N N . GLN A 1 260 ? 10.856 11.082 -23.502 1.00 94.94 260 GLN A N 1
ATOM 1978 C CA . GLN A 1 260 ? 10.072 10.999 -24.729 1.00 94.94 260 GLN A CA 1
ATOM 1979 C C . GLN A 1 260 ? 9.909 9.534 -25.143 1.00 94.94 260 GLN A C 1
ATOM 1981 O O . GLN A 1 260 ? 10.877 8.777 -25.158 1.00 94.94 260 GLN A O 1
ATOM 1986 N N . LEU A 1 261 ? 8.680 9.137 -25.479 1.00 94.56 261 LEU A N 1
ATOM 1987 C CA . LEU A 1 261 ? 8.389 7.802 -26.000 1.00 94.56 261 LEU A CA 1
ATOM 1988 C C . LEU A 1 261 ? 9.042 7.629 -27.378 1.00 94.56 261 LEU A C 1
ATOM 1990 O O . LEU A 1 261 ? 8.827 8.451 -28.269 1.00 94.56 261 LEU A O 1
ATOM 1994 N N . ILE A 1 262 ? 9.820 6.560 -27.530 1.00 94.56 262 ILE A N 1
ATOM 1995 C CA . ILE A 1 262 ? 10.535 6.205 -28.762 1.00 94.56 262 ILE A CA 1
ATOM 1996 C C . ILE A 1 262 ? 9.872 5.022 -29.458 1.00 94.56 262 ILE A C 1
ATOM 1998 O O . ILE A 1 262 ? 9.714 5.036 -30.675 1.00 94.56 262 ILE A O 1
ATOM 2002 N N . ASN A 1 263 ? 9.481 4.010 -28.685 1.00 90.75 263 ASN A N 1
ATOM 2003 C CA . ASN A 1 263 ? 8.794 2.829 -29.188 1.00 90.75 263 ASN A CA 1
ATOM 2004 C C . ASN A 1 263 ? 7.790 2.352 -28.130 1.00 90.75 263 ASN A C 1
ATOM 2006 O O . ASN A 1 263 ? 8.181 2.150 -26.985 1.00 90.75 263 ASN A O 1
ATOM 2010 N N . ASP A 1 264 ? 6.517 2.214 -28.481 1.00 88.75 264 ASP A N 1
ATOM 2011 C CA . ASP A 1 264 ? 5.463 1.712 -27.594 1.00 88.75 264 ASP A CA 1
ATOM 2012 C C . ASP A 1 264 ? 5.516 0.189 -27.401 1.00 88.75 264 ASP A C 1
ATOM 2014 O O . ASP A 1 264 ? 5.121 -0.289 -26.338 1.00 88.75 264 ASP A O 1
ATOM 2018 N N . ASP A 1 265 ? 6.091 -0.545 -28.356 1.00 85.81 265 ASP A N 1
ATOM 2019 C CA . ASP A 1 265 ? 6.306 -1.993 -28.288 1.00 85.81 265 ASP A CA 1
ATOM 2020 C C . ASP A 1 265 ? 7.730 -2.373 -28.754 1.00 85.81 265 ASP A C 1
ATOM 2022 O O . ASP A 1 265 ? 7.984 -2.678 -29.924 1.00 85.81 265 ASP A O 1
ATOM 2026 N N . PRO A 1 266 ? 8.737 -2.262 -27.869 1.00 84.69 266 PRO A N 1
ATOM 2027 C CA . PRO A 1 266 ? 10.124 -2.604 -28.186 1.00 84.69 266 PRO A CA 1
ATOM 2028 C C . PRO A 1 266 ? 10.342 -4.120 -28.357 1.00 84.69 266 PRO A C 1
ATOM 2030 O O . PRO A 1 266 ? 10.896 -4.774 -27.476 1.00 84.69 266 PRO A O 1
ATOM 2033 N N . ASP A 1 267 ? 10.011 -4.648 -29.539 1.00 81.12 267 ASP A N 1
ATOM 2034 C CA . ASP A 1 267 ? 10.155 -6.065 -29.930 1.00 81.12 267 ASP A CA 1
ATOM 2035 C C . ASP A 1 267 ? 11.562 -6.654 -29.706 1.00 81.12 267 ASP A C 1
ATOM 2037 O O . ASP A 1 267 ? 11.723 -7.857 -29.481 1.00 81.12 267 ASP A O 1
ATOM 2041 N N . PHE A 1 268 ? 12.603 -5.817 -29.761 1.00 79.81 268 PHE A N 1
ATOM 2042 C CA . PHE A 1 268 ? 13.989 -6.245 -29.554 1.00 79.81 268 PHE A CA 1
ATOM 2043 C C . PHE A 1 268 ? 14.297 -6.604 -28.091 1.00 79.81 268 PHE A C 1
ATOM 2045 O O . PHE A 1 268 ? 15.313 -7.251 -27.843 1.00 79.81 268 PHE A O 1
ATOM 2052 N N . LEU A 1 269 ? 13.464 -6.188 -27.126 1.00 83.75 269 LEU A N 1
ATOM 2053 C CA . LEU A 1 269 ? 13.617 -6.470 -25.698 1.00 83.75 269 LEU A CA 1
ATOM 2054 C C . LEU A 1 269 ? 12.295 -6.999 -25.142 1.00 83.75 269 LEU A C 1
ATOM 2056 O O . LEU A 1 269 ? 11.393 -6.249 -24.766 1.00 83.75 269 LEU A O 1
ATOM 2060 N N . ILE A 1 270 ? 12.214 -8.318 -25.031 1.00 79.69 270 ILE A N 1
ATOM 2061 C CA . ILE A 1 270 ? 11.072 -8.998 -24.437 1.00 79.69 270 ILE A CA 1
ATOM 2062 C C . ILE A 1 270 ? 11.375 -9.238 -22.968 1.00 79.69 270 ILE A C 1
ATOM 2064 O O . ILE A 1 270 ? 12.334 -9.919 -22.605 1.00 79.69 270 ILE A O 1
ATOM 2068 N N . PHE A 1 271 ? 10.527 -8.678 -22.122 1.00 77.06 271 PHE A N 1
ATOM 2069 C CA . PHE A 1 271 ? 10.568 -8.884 -20.689 1.00 77.06 271 PHE A CA 1
ATOM 2070 C C . PHE A 1 271 ? 9.446 -9.835 -20.289 1.00 77.06 271 PHE A C 1
ATOM 2072 O O . PHE A 1 271 ? 8.295 -9.635 -20.672 1.00 77.06 271 PHE A O 1
ATOM 2079 N N . SER A 1 272 ? 9.760 -10.854 -19.498 1.00 71.19 272 SER A N 1
ATOM 2080 C CA . SER A 1 272 ? 8.748 -11.723 -18.908 1.00 71.19 272 SER A CA 1
ATOM 2081 C C . SER A 1 272 ? 8.982 -11.856 -17.411 1.00 71.19 272 SER A C 1
ATOM 2083 O O . SER A 1 272 ? 10.098 -12.084 -16.949 1.00 71.19 272 SER A O 1
ATOM 2085 N N . SER A 1 273 ? 7.920 -11.664 -16.630 1.00 67.31 273 SER A N 1
ATOM 2086 C CA . SER A 1 273 ? 8.007 -11.736 -15.178 1.00 67.31 273 SER A CA 1
ATOM 2087 C C . SER A 1 273 ? 6.662 -12.055 -14.555 1.00 67.31 273 SER A C 1
ATOM 2089 O O . SER A 1 273 ? 5.729 -11.261 -14.639 1.00 67.31 273 SER A O 1
ATOM 2091 N N . LEU A 1 274 ? 6.608 -13.167 -13.826 1.00 63.16 274 LEU A N 1
ATOM 2092 C CA . LEU A 1 274 ? 5.541 -13.465 -12.863 1.00 63.16 274 LEU A CA 1
ATOM 2093 C C . LEU A 1 274 ? 6.087 -13.590 -11.430 1.00 63.16 274 LEU A C 1
ATOM 2095 O O . LEU A 1 274 ? 5.419 -14.129 -10.552 1.00 63.16 274 LEU A O 1
ATOM 2099 N N . THR A 1 275 ? 7.319 -13.125 -11.198 1.00 76.19 275 THR A N 1
ATOM 2100 C CA . THR A 1 275 ? 7.989 -13.185 -9.895 1.00 76.19 275 THR A CA 1
ATOM 2101 C C . THR A 1 275 ? 8.761 -11.889 -9.622 1.00 76.19 275 THR A C 1
ATOM 2103 O O . THR A 1 275 ? 8.661 -10.916 -10.365 1.00 76.19 275 THR A O 1
ATOM 2106 N N . TYR A 1 276 ? 9.552 -11.865 -8.551 1.00 80.50 276 TYR A N 1
ATOM 2107 C CA . TYR A 1 276 ? 10.470 -10.764 -8.253 1.00 80.50 276 TYR A CA 1
ATOM 2108 C C . TYR A 1 276 ? 11.710 -10.690 -9.158 1.00 80.50 276 TYR A C 1
ATOM 2110 O O . TYR A 1 276 ? 12.492 -9.746 -9.053 1.00 80.50 276 TYR A O 1
ATOM 2118 N N . LYS A 1 277 ? 11.881 -11.680 -10.032 1.00 84.12 277 LYS A N 1
ATOM 2119 C CA . LYS A 1 277 ? 12.962 -11.786 -11.005 1.00 84.12 277 LYS A CA 1
ATOM 2120 C C . LYS A 1 277 ? 12.365 -11.886 -12.399 1.00 84.12 277 LYS A C 1
ATOM 2122 O O . LYS A 1 277 ? 11.293 -12.480 -12.564 1.00 84.12 277 LYS A O 1
ATOM 2127 N N . GLY A 1 278 ? 13.049 -11.288 -13.364 1.00 82.38 278 GLY A N 1
ATOM 2128 C CA . GLY A 1 278 ? 12.559 -11.192 -14.734 1.00 82.38 278 GLY A CA 1
ATOM 2129 C C . GLY A 1 278 ? 13.544 -11.779 -15.703 1.00 82.38 278 GLY A C 1
ATOM 2130 O O . GLY A 1 278 ? 14.722 -11.418 -15.676 1.00 82.38 278 GLY A O 1
ATOM 2131 N N . ASP A 1 279 ? 13.026 -12.633 -16.571 1.00 86.81 279 ASP A N 1
ATOM 2132 C CA . ASP A 1 279 ? 13.756 -13.137 -17.716 1.00 86.81 279 ASP A CA 1
ATOM 2133 C C . ASP A 1 279 ? 13.650 -12.104 -18.835 1.00 86.81 279 ASP A C 1
ATOM 2135 O O . ASP A 1 279 ? 12.550 -11.710 -19.247 1.00 86.81 279 ASP A O 1
ATOM 2139 N N . ILE A 1 280 ? 14.807 -11.650 -19.307 1.00 89.12 280 ILE A N 1
ATOM 2140 C CA . ILE A 1 280 ? 14.931 -10.705 -20.408 1.00 89.12 280 ILE A CA 1
ATOM 2141 C C . ILE A 1 280 ? 15.533 -11.436 -21.597 1.00 89.12 280 ILE A C 1
ATOM 2143 O O . ILE A 1 280 ? 16.661 -11.926 -21.522 1.00 89.12 280 ILE A O 1
ATOM 2147 N N . MET A 1 281 ? 14.788 -11.454 -22.701 1.00 90.25 281 MET A N 1
ATOM 2148 C CA . MET A 1 281 ? 15.274 -11.882 -24.006 1.00 90.25 281 MET A CA 1
ATOM 2149 C C . MET A 1 281 ? 15.499 -10.648 -24.869 1.00 90.25 281 MET A C 1
ATOM 2151 O O . M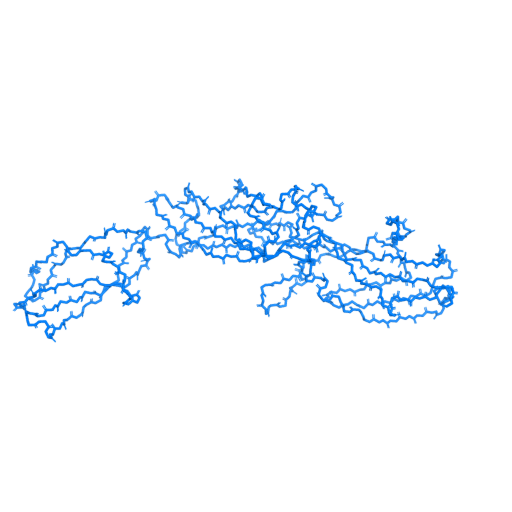ET A 1 281 ? 14.582 -9.864 -25.112 1.00 90.25 281 MET A O 1
ATOM 2155 N N . VAL A 1 282 ? 16.716 -10.504 -25.375 1.00 92.44 282 VAL A N 1
ATOM 2156 C CA . VAL A 1 282 ? 17.074 -9.470 -26.341 1.00 92.44 282 VAL A CA 1
ATOM 2157 C C . VAL A 1 282 ? 17.356 -10.127 -27.678 1.00 92.44 282 VAL A C 1
ATOM 2159 O O . VAL A 1 282 ? 18.197 -11.024 -27.762 1.00 92.44 282 VAL A O 1
ATOM 2162 N N . ALA A 1 283 ? 16.660 -9.686 -28.719 1.00 91.81 283 ALA A N 1
ATOM 2163 C CA . ALA A 1 283 ? 16.821 -10.173 -30.081 1.00 91.81 283 ALA A CA 1
ATOM 2164 C C . ALA A 1 283 ? 17.274 -9.036 -30.995 1.00 91.81 283 ALA A C 1
ATOM 2166 O O . ALA A 1 283 ? 16.865 -7.890 -30.828 1.00 91.81 283 ALA A O 1
ATOM 2167 N N . GLY A 1 284 ? 18.130 -9.357 -31.960 1.00 90.38 284 GLY A N 1
ATOM 2168 C CA . GLY A 1 284 ? 18.556 -8.373 -32.940 1.00 90.38 284 GLY A CA 1
ATOM 2169 C C . GLY A 1 284 ? 17.445 -8.005 -33.921 1.00 90.38 284 GLY A C 1
ATOM 2170 O O . GLY A 1 284 ? 16.770 -8.875 -34.473 1.00 90.38 284 GLY A O 1
ATOM 2171 N N . ASP A 1 285 ? 17.312 -6.710 -34.172 1.00 89.81 285 ASP A N 1
ATOM 2172 C CA . ASP A 1 285 ? 16.406 -6.099 -35.128 1.00 89.81 285 ASP A CA 1
ATOM 2173 C C . ASP A 1 285 ? 17.212 -5.275 -36.161 1.00 89.81 285 ASP A C 1
ATOM 2175 O O . ASP A 1 285 ? 17.733 -4.198 -35.850 1.00 89.81 285 ASP A O 1
ATOM 2179 N N . PRO A 1 286 ? 17.327 -5.746 -37.419 1.00 86.62 286 PRO A N 1
ATOM 2180 C CA . PRO A 1 286 ? 18.104 -5.066 -38.453 1.00 86.62 286 PRO A CA 1
ATOM 2181 C C . PRO A 1 286 ? 17.516 -3.718 -38.887 1.00 86.62 286 PRO A C 1
ATOM 2183 O O . PRO A 1 286 ? 18.218 -2.950 -39.549 1.00 86.62 286 PRO A O 1
ATOM 2186 N N . VAL A 1 287 ? 16.257 -3.417 -38.547 1.00 87.12 287 VAL A N 1
ATOM 2187 C CA . VAL A 1 287 ? 15.628 -2.122 -38.843 1.00 87.12 287 VAL A CA 1
ATOM 2188 C C . VAL A 1 287 ? 15.614 -1.179 -37.637 1.00 87.12 287 VAL A C 1
ATOM 2190 O O . VAL A 1 287 ? 15.042 -0.095 -37.736 1.00 87.12 287 VAL A O 1
ATOM 2193 N N . LEU A 1 288 ? 16.293 -1.530 -36.537 1.00 86.00 288 LEU A N 1
ATOM 2194 C CA . LEU A 1 288 ? 16.350 -0.725 -35.318 1.00 86.00 288 LEU A CA 1
ATOM 2195 C C . LEU A 1 288 ? 17.021 0.644 -35.547 1.00 86.00 288 LEU A C 1
ATOM 2197 O O . LEU A 1 288 ? 18.238 0.754 -35.758 1.00 86.00 288 LEU A O 1
ATOM 2201 N N . GLN A 1 289 ? 16.222 1.707 -35.431 1.00 87.75 289 GLN A N 1
ATOM 2202 C CA . GLN A 1 289 ? 16.644 3.106 -35.578 1.00 87.75 289 GLN A CA 1
ATOM 2203 C C . GLN A 1 289 ? 16.831 3.787 -34.215 1.00 87.75 289 GLN A C 1
ATOM 2205 O O . GLN A 1 289 ? 16.140 4.746 -33.885 1.00 87.75 289 GLN A O 1
ATOM 2210 N N . LEU A 1 290 ? 17.764 3.270 -33.412 1.00 91.75 290 LEU A N 1
ATOM 2211 C CA . LEU A 1 290 ? 18.194 3.899 -32.160 1.00 91.75 290 LEU A CA 1
ATOM 2212 C C . LEU A 1 290 ? 19.621 4.439 -32.281 1.00 91.75 290 LEU A C 1
ATOM 2214 O O . LEU A 1 290 ? 20.454 3.866 -32.987 1.00 91.75 290 LEU A O 1
ATOM 2218 N N . GLU A 1 291 ? 19.891 5.518 -31.553 1.00 93.62 291 GLU A N 1
ATOM 2219 C CA . GLU A 1 291 ? 21.218 6.124 -31.422 1.00 93.62 291 GLU A CA 1
ATOM 2220 C C . GLU A 1 291 ? 21.879 5.715 -30.096 1.00 93.62 291 GLU A C 1
ATOM 2222 O O . GLU A 1 291 ? 21.175 5.324 -29.156 1.00 93.62 291 GLU A O 1
ATOM 2227 N N . PRO A 1 292 ? 23.217 5.802 -29.976 1.00 95.81 292 PRO A N 1
ATOM 2228 C CA . PRO A 1 292 ? 23.902 5.558 -28.712 1.00 95.81 292 PRO A CA 1
ATOM 2229 C C . PRO A 1 292 ? 23.378 6.485 -27.609 1.00 95.81 292 PRO A C 1
ATOM 2231 O O . PRO A 1 292 ? 23.181 7.680 -27.830 1.00 95.81 292 PRO A O 1
ATOM 2234 N N . GLY A 1 293 ? 23.173 5.953 -26.405 1.00 95.50 293 GLY A N 1
ATOM 2235 C CA . GLY A 1 293 ? 22.634 6.731 -25.292 1.00 95.50 293 GLY A CA 1
ATOM 2236 C C . GLY A 1 293 ? 21.936 5.897 -24.225 1.00 95.50 293 GLY A C 1
ATOM 2237 O O . GLY A 1 293 ? 21.980 4.668 -24.230 1.00 95.50 293 GLY A O 1
ATOM 2238 N N . THR A 1 294 ? 21.294 6.592 -23.288 1.00 96.44 294 THR A N 1
ATOM 2239 C CA . THR A 1 294 ? 20.488 5.982 -22.227 1.00 96.44 294 THR A CA 1
ATOM 2240 C C . THR A 1 294 ? 19.015 5.998 -22.605 1.00 96.44 294 THR A C 1
ATOM 2242 O O . THR A 1 294 ? 18.471 7.037 -22.978 1.00 96.44 294 THR A O 1
ATOM 2245 N N . TYR A 1 295 ? 18.375 4.848 -22.435 1.00 96.06 295 TYR A N 1
ATOM 2246 C CA . TYR A 1 295 ? 16.950 4.639 -22.630 1.00 96.06 295 TYR A CA 1
ATOM 2247 C C . TYR A 1 295 ? 16.345 3.993 -21.385 1.00 96.06 295 TYR A C 1
ATOM 2249 O O . TYR A 1 295 ? 17.042 3.390 -20.567 1.00 96.06 295 TYR A O 1
ATOM 2257 N N . TYR A 1 296 ? 15.030 4.094 -21.254 1.00 95.56 296 TYR A N 1
ATOM 2258 C CA . TYR A 1 296 ? 14.268 3.462 -20.190 1.00 95.56 296 TYR A CA 1
ATOM 2259 C C . TYR A 1 296 ? 13.235 2.526 -20.792 1.00 95.56 296 TYR A C 1
ATOM 2261 O O . TYR A 1 296 ? 12.299 2.976 -21.450 1.00 95.56 296 TYR A O 1
ATOM 2269 N N . TYR A 1 297 ? 13.390 1.231 -20.536 1.00 93.31 297 TYR A N 1
ATOM 2270 C CA . TYR A 1 297 ? 12.326 0.267 -20.777 1.00 93.31 297 TYR A CA 1
ATOM 2271 C C . TYR A 1 297 ? 11.349 0.335 -19.606 1.00 93.31 297 TYR A C 1
ATOM 2273 O O . TYR A 1 297 ? 11.742 0.115 -18.456 1.00 93.31 297 TYR A O 1
ATOM 2281 N N . VAL A 1 298 ? 10.098 0.697 -19.874 1.00 92.94 298 VAL A N 1
ATOM 2282 C CA . VAL A 1 298 ? 9.114 1.006 -18.836 1.00 92.94 298 VAL A CA 1
ATOM 2283 C C . VAL A 1 298 ? 7.991 -0.018 -18.853 1.00 92.94 298 VAL A C 1
ATOM 2285 O O . VAL A 1 298 ? 7.374 -0.282 -19.881 1.00 92.94 298 VAL A O 1
ATOM 2288 N N . SER A 1 299 ? 7.699 -0.569 -17.680 1.00 90.12 299 SER A N 1
ATOM 2289 C CA . SER A 1 299 ? 6.592 -1.493 -17.445 1.00 90.12 299 SER A CA 1
ATOM 2290 C C . SER A 1 299 ? 5.650 -0.940 -16.384 1.00 90.12 299 SER A C 1
ATOM 2292 O O . SER A 1 299 ? 6.096 -0.469 -15.338 1.00 90.12 299 SER A O 1
ATOM 2294 N N . HIS A 1 300 ? 4.349 -1.028 -16.638 1.00 91.00 300 HIS A N 1
ATOM 2295 C CA . HIS A 1 300 ? 3.296 -0.701 -15.689 1.00 91.00 300 HIS A CA 1
ATOM 2296 C C . HIS A 1 300 ? 2.886 -1.947 -14.905 1.00 91.00 300 HIS A C 1
ATOM 2298 O O . HIS A 1 300 ? 2.537 -2.973 -15.486 1.00 91.00 300 HIS A O 1
ATOM 2304 N N . TYR A 1 301 ? 2.920 -1.831 -13.580 1.00 90.62 301 TYR A N 1
ATOM 2305 C CA . TYR A 1 301 ? 2.432 -2.822 -12.635 1.00 90.62 301 TYR A CA 1
ATOM 2306 C C . TYR A 1 301 ? 1.229 -2.268 -11.894 1.00 90.62 301 TYR A C 1
ATOM 2308 O O . TYR A 1 301 ? 1.296 -1.196 -11.285 1.00 90.62 301 TYR A O 1
ATOM 2316 N N . SER A 1 302 ? 0.152 -3.040 -11.869 1.00 91.12 302 SER A N 1
ATOM 2317 C CA . SER A 1 302 ? -1.019 -2.704 -11.079 1.00 91.12 302 SER A CA 1
ATOM 2318 C C . SER A 1 302 ? -1.500 -3.877 -10.251 1.00 91.12 302 SER A C 1
ATOM 2320 O O . SER A 1 302 ? -1.569 -5.005 -10.724 1.00 91.12 302 SER A O 1
ATOM 2322 N N . ALA A 1 303 ? -1.839 -3.589 -9.000 1.00 91.44 303 ALA A N 1
ATOM 2323 C CA . ALA A 1 303 ? -2.396 -4.550 -8.067 1.00 91.44 303 ALA A CA 1
ATOM 2324 C C . ALA A 1 303 ? -3.580 -3.918 -7.338 1.00 91.44 303 ALA A C 1
ATOM 2326 O O . ALA A 1 303 ? -3.513 -2.758 -6.911 1.00 91.44 303 ALA A O 1
ATOM 2327 N N . ASP A 1 304 ? -4.641 -4.699 -7.179 1.00 92.31 304 ASP A N 1
ATOM 2328 C CA . ASP A 1 304 ? -5.811 -4.332 -6.390 1.00 92.31 304 ASP A CA 1
ATOM 2329 C C . ASP A 1 304 ? -5.883 -5.173 -5.130 1.00 92.31 304 ASP A C 1
ATOM 2331 O O . ASP A 1 304 ? -5.583 -6.366 -5.137 1.00 92.31 304 ASP A O 1
ATOM 2335 N N . TRP A 1 305 ? -6.337 -4.552 -4.050 1.00 92.31 305 TRP A N 1
ATOM 2336 C CA . TRP A 1 305 ? -6.723 -5.271 -2.852 1.00 92.31 305 TRP A CA 1
ATOM 2337 C C . TRP A 1 305 ? -8.229 -5.522 -2.870 1.00 92.31 305 TRP A C 1
ATOM 2339 O O . TRP A 1 305 ? -9.017 -4.608 -3.109 1.00 92.31 305 TRP A O 1
ATOM 2349 N N . LYS A 1 306 ? -8.643 -6.771 -2.650 1.00 91.62 306 LYS A N 1
ATOM 2350 C CA . LYS A 1 306 ? -10.058 -7.153 -2.656 1.00 91.62 306 LYS A CA 1
ATOM 2351 C C . LYS A 1 306 ? -10.580 -7.236 -1.231 1.00 91.62 306 LYS A C 1
ATOM 2353 O O . LYS A 1 306 ? -10.031 -7.977 -0.423 1.00 91.62 306 LYS A O 1
ATOM 2358 N N . HIS A 1 307 ? -11.677 -6.543 -0.957 1.00 91.88 307 HIS A N 1
ATOM 2359 C CA . HIS A 1 307 ? -12.362 -6.595 0.330 1.00 91.88 307 HIS A CA 1
ATOM 2360 C C . HIS A 1 307 ? -13.872 -6.431 0.131 1.00 91.88 307 HIS A C 1
ATOM 2362 O O . HIS A 1 307 ? -14.317 -5.571 -0.630 1.00 91.88 307 HIS A O 1
ATOM 2368 N N . GLY A 1 308 ? -14.674 -7.294 0.765 1.00 88.25 308 GLY A N 1
ATOM 2369 C CA . GLY A 1 308 ? -16.139 -7.244 0.666 1.00 88.25 308 GLY A CA 1
ATOM 2370 C C . GLY A 1 308 ? -16.690 -7.337 -0.766 1.00 88.25 308 GLY A C 1
ATOM 2371 O O . GLY A 1 308 ? -17.687 -6.697 -1.084 1.00 88.25 308 GLY A O 1
ATOM 2372 N N . GLY A 1 309 ? -16.015 -8.066 -1.665 1.00 89.75 309 GLY A N 1
ATOM 2373 C CA . GLY A 1 309 ? -16.396 -8.176 -3.082 1.00 89.75 309 GLY A CA 1
ATOM 2374 C C . GLY A 1 309 ? -16.063 -6.951 -3.948 1.00 89.75 309 GLY A C 1
ATOM 2375 O O . GLY A 1 309 ? -16.295 -6.987 -5.154 1.00 89.75 309 GLY A O 1
ATOM 2376 N N . LYS A 1 310 ? -15.485 -5.893 -3.365 1.00 91.69 310 LYS A N 1
ATOM 2377 C CA . LYS A 1 310 ? -14.991 -4.701 -4.068 1.00 91.69 310 LYS A CA 1
ATOM 2378 C C . LYS A 1 310 ? -13.472 -4.770 -4.233 1.00 91.69 310 LYS A C 1
ATOM 2380 O O . LYS A 1 310 ? -12.777 -5.358 -3.405 1.00 91.69 310 LYS A O 1
ATOM 2385 N N . ALA A 1 311 ? -12.968 -4.174 -5.309 1.00 92.12 311 ALA A N 1
ATOM 2386 C CA . ALA A 1 311 ? -11.540 -4.019 -5.566 1.00 92.12 311 ALA A CA 1
ATOM 2387 C C . ALA A 1 311 ? -11.123 -2.571 -5.284 1.00 92.12 311 ALA A C 1
ATOM 2389 O O . ALA A 1 311 ? -11.749 -1.637 -5.784 1.00 92.12 311 ALA A O 1
ATOM 2390 N N . TYR A 1 312 ? -10.066 -2.400 -4.497 1.00 91.81 312 TYR A N 1
ATOM 2391 C CA . TYR A 1 312 ? -9.482 -1.112 -4.148 1.00 91.81 312 TYR A CA 1
ATOM 2392 C C . TYR A 1 312 ? -8.105 -1.001 -4.801 1.00 91.81 312 TYR A C 1
ATOM 2394 O O . TYR A 1 312 ? -7.272 -1.888 -4.579 1.00 91.81 312 TYR A O 1
ATOM 2402 N N . PRO A 1 313 ? -7.835 0.065 -5.578 1.00 91.81 313 PRO A N 1
ATOM 2403 C CA . PRO A 1 313 ? -6.502 0.319 -6.102 1.00 91.81 313 PRO A CA 1
ATOM 2404 C C . PRO A 1 313 ? -5.486 0.344 -4.968 1.00 91.81 313 PRO A C 1
ATOM 2406 O O . PRO A 1 313 ? -5.590 1.153 -4.050 1.00 91.81 313 PRO A O 1
ATOM 2409 N N . ARG A 1 314 ? -4.513 -0.563 -5.035 1.00 91.62 314 ARG A N 1
ATOM 2410 C CA . ARG A 1 314 ? -3.435 -0.661 -4.051 1.00 91.62 314 ARG A CA 1
ATOM 2411 C C . ARG A 1 314 ? -2.145 -0.118 -4.644 1.00 91.62 314 ARG A C 1
ATOM 2413 O O . ARG A 1 314 ? -1.502 0.733 -4.046 1.00 91.62 314 ARG A O 1
ATOM 2420 N N . ILE A 1 315 ? -1.777 -0.592 -5.832 1.00 91.62 315 ILE A N 1
ATOM 2421 C CA . ILE A 1 315 ? -0.549 -0.212 -6.541 1.00 91.62 315 ILE A CA 1
ATOM 2422 C C . ILE A 1 315 ? -0.903 0.084 -7.995 1.00 91.62 315 ILE A C 1
ATOM 2424 O O . ILE A 1 315 ? -1.644 -0.679 -8.619 1.00 91.62 315 ILE A O 1
ATOM 2428 N N . ARG A 1 316 ? -0.364 1.185 -8.522 1.00 92.19 316 ARG A N 1
ATOM 2429 C CA . ARG A 1 316 ? -0.375 1.584 -9.938 1.00 92.19 316 ARG A CA 1
ATOM 2430 C C . ARG A 1 316 ? 0.972 2.235 -10.239 1.00 92.19 316 ARG A C 1
ATOM 2432 O O . ARG A 1 316 ? 1.106 3.451 -10.152 1.00 92.19 316 ARG A O 1
ATOM 2439 N N . GLY A 1 317 ? 1.998 1.412 -10.436 1.00 92.56 317 GLY A N 1
ATOM 2440 C CA . GLY A 1 317 ? 3.401 1.822 -10.422 1.00 92.56 317 GLY A CA 1
ATOM 2441 C C . GLY A 1 317 ? 4.149 1.513 -11.718 1.00 92.56 317 GLY A C 1
ATOM 2442 O O . GLY A 1 317 ? 3.772 0.614 -12.463 1.00 92.56 317 GLY A O 1
ATOM 2443 N N . LEU A 1 318 ? 5.237 2.234 -11.983 1.00 92.88 318 LEU A N 1
ATOM 2444 C CA . LEU A 1 318 ? 6.124 2.009 -13.122 1.00 92.88 318 LEU A CA 1
ATOM 2445 C C . LEU A 1 318 ? 7.475 1.459 -12.659 1.00 92.88 318 LEU A C 1
ATOM 2447 O O . LEU A 1 318 ? 8.178 2.087 -11.865 1.00 92.88 318 LEU A O 1
ATOM 2451 N N . LEU A 1 319 ? 7.869 0.323 -13.225 1.00 91.88 319 LEU A N 1
ATOM 2452 C CA . LEU A 1 319 ? 9.241 -0.169 -13.185 1.00 91.88 319 LEU A CA 1
ATOM 2453 C C . LEU A 1 319 ? 9.979 0.357 -14.416 1.00 91.88 319 LEU A C 1
ATOM 2455 O O . LEU A 1 319 ? 9.521 0.157 -15.541 1.00 91.88 319 LEU A O 1
ATOM 2459 N N . ARG A 1 320 ? 11.123 1.012 -14.214 1.00 93.12 320 ARG A N 1
ATOM 2460 C CA . ARG A 1 320 ? 12.013 1.456 -15.293 1.00 93.12 320 ARG A CA 1
ATOM 2461 C C . ARG A 1 320 ? 13.310 0.664 -15.260 1.00 93.12 320 ARG A C 1
ATOM 2463 O O . ARG A 1 320 ? 14.001 0.686 -14.245 1.00 93.12 320 ARG A O 1
ATOM 2470 N N . LEU A 1 321 ? 13.667 0.016 -16.361 1.00 92.38 321 LEU A N 1
ATOM 2471 C CA . LEU A 1 321 ? 14.991 -0.573 -16.550 1.00 92.38 321 LEU A CA 1
ATOM 2472 C C . LEU A 1 321 ? 15.844 0.401 -17.356 1.00 92.38 321 LEU A C 1
ATOM 2474 O O . LEU A 1 321 ? 15.444 0.824 -18.441 1.00 92.38 321 LEU A O 1
ATOM 2478 N N . THR A 1 322 ? 17.006 0.771 -16.824 1.00 95.19 322 THR A N 1
ATOM 2479 C CA . THR A 1 322 ? 17.943 1.645 -17.537 1.00 95.19 322 THR A CA 1
ATOM 2480 C C . THR A 1 322 ? 18.715 0.821 -18.567 1.00 95.19 322 THR A C 1
ATOM 2482 O O . THR A 1 322 ? 19.530 -0.020 -18.195 1.00 95.19 322 THR A O 1
ATOM 2485 N N . VAL A 1 323 ? 18.472 1.076 -19.851 1.00 93.81 323 VAL A N 1
ATOM 2486 C CA . VAL A 1 323 ? 19.134 0.427 -20.988 1.00 93.81 323 VAL A CA 1
ATOM 2487 C C . VAL A 1 323 ? 20.178 1.380 -21.553 1.00 93.81 323 VAL A C 1
ATOM 2489 O O . VAL A 1 323 ? 19.884 2.546 -21.812 1.00 93.81 323 VAL A O 1
ATOM 2492 N N . THR A 1 324 ? 21.403 0.899 -21.748 1.00 95.88 324 THR A N 1
ATOM 2493 C CA . THR A 1 324 ? 22.487 1.709 -22.321 1.00 95.88 324 THR A CA 1
ATOM 2494 C C . THR A 1 324 ? 22.874 1.163 -23.683 1.00 95.88 324 THR A C 1
ATOM 2496 O O . THR A 1 324 ? 23.214 -0.012 -23.801 1.00 95.88 324 THR A O 1
ATOM 2499 N N . LEU A 1 325 ? 22.837 2.015 -24.704 1.00 94.81 325 LEU A N 1
ATOM 2500 C CA . LEU A 1 325 ? 23.240 1.677 -26.064 1.00 94.81 325 LEU A CA 1
ATOM 2501 C C . LEU A 1 325 ? 24.590 2.312 -26.401 1.00 94.81 325 LEU A C 1
ATOM 2503 O O . LEU A 1 325 ? 24.775 3.516 -26.217 1.00 94.81 325 LEU A O 1
ATOM 2507 N N . THR A 1 326 ? 25.521 1.511 -26.913 1.00 95.44 326 THR A N 1
ATOM 2508 C CA . THR A 1 326 ? 26.873 1.935 -27.304 1.00 95.44 326 THR A CA 1
ATOM 2509 C C . THR A 1 326 ? 27.088 1.815 -28.813 1.00 95.44 326 THR A C 1
ATOM 2511 O O . THR A 1 326 ? 26.426 1.039 -29.499 1.00 95.44 326 THR A O 1
ATOM 2514 N N . GLU A 1 327 ? 28.041 2.578 -29.359 1.00 87.62 327 GLU A N 1
ATOM 2515 C CA . GLU A 1 327 ? 28.428 2.477 -30.779 1.00 87.62 327 GLU A CA 1
ATOM 2516 C C . GLU A 1 327 ? 29.126 1.154 -31.135 1.00 87.62 327 GLU A C 1
ATOM 2518 O O . GLU A 1 327 ? 29.131 0.759 -32.300 1.00 87.62 327 GLU A O 1
ATOM 2523 N N . LYS A 1 328 ? 29.747 0.500 -30.148 1.00 71.00 328 LYS A N 1
ATOM 2524 C CA . LYS A 1 328 ? 30.559 -0.712 -30.294 1.00 71.00 328 LYS A CA 1
ATOM 2525 C C . LYS A 1 328 ? 30.113 -1.794 -29.348 1.00 71.00 328 LYS A C 1
ATOM 2527 O O . LYS A 1 328 ? 29.664 -1.423 -28.237 1.00 71.00 328 LYS A O 1
#